Protein AF-A0A426ZQI7-F1 (afdb_monomer)

InterPro domains:
  IPR013057 Amino acid transporter, transmembrane domain [PF01490] (3-163)

Foldseek 3Di:
DDPVVVVVVLVVVLVVLLVDQDPVVLVVLVVLLVVLLLVLLVLLLVLLQLLLVVDPDADQPDDDDPVVVVVVVVVVVVVVCVVPVDCVVVVCVVPDDPPCDDDNVVVVVVVVVVVVCSVCSNVVSQCSRHPPNRDPDSLVSQQDPVRDGSDDPVSSVVSVVSVSSSVSSVSSSVSRDPPPPDD

Organism: Ensete ventricosum (NCBI:txid4639)

Solvent-accessible surface area (backbone atoms only — not comparable to full-atom values): 10447 Å² total; per-residue (Å²): 134,55,72,68,59,51,52,51,54,52,50,53,51,49,57,60,56,50,66,66,91,48,74,77,53,46,60,54,40,52,52,52,24,52,51,32,49,53,50,32,45,52,48,51,23,50,49,19,48,55,28,35,77,74,52,75,94,70,48,76,68,84,73,73,55,78,64,54,46,50,54,50,50,53,50,52,51,49,52,52,46,62,73,69,65,57,73,57,62,64,52,48,61,75,67,48,67,82,69,76,64,68,70,64,43,54,51,51,52,50,51,53,50,52,51,52,54,52,53,50,46,32,51,52,30,37,40,72,33,41,29,67,71,55,50,98,52,71,74,60,61,38,55,43,96,87,75,51,58,64,54,61,67,67,56,55,53,50,41,51,50,33,48,51,53,23,51,51,38,51,46,37,61,70,65,44,75,82,74,76,84,75,128

Mean predicted aligned error: 8.27 Å

pLDDT: mean 81.65, std 11.94, range [36.91, 94.69]

Structure (mmCIF, N/CA/C/O backbone):
data_AF-A0A426ZQI7-F1
#
_entry.id   AF-A0A426ZQI7-F1
#
loop_
_atom_site.group_PDB
_atom_site.id
_atom_site.type_symbol
_atom_site.label_atom_id
_atom_site.label_alt_id
_atom_site.label_comp_id
_atom_site.label_asym_id
_atom_site.label_entity_id
_atom_site.label_seq_id
_atom_site.pdbx_PDB_ins_code
_atom_site.Cartn_x
_atom_site.Cartn_y
_atom_site.Cartn_z
_atom_site.occupancy
_atom_site.B_iso_or_equiv
_atom_site.auth_seq_id
_atom_site.auth_comp_id
_atom_site.auth_asym_id
_atom_site.auth_atom_id
_a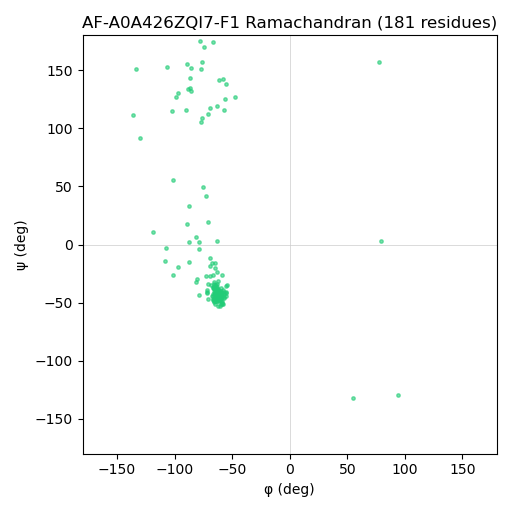tom_site.pdbx_PDB_model_num
ATOM 1 N N . MET A 1 1 ? -18.328 -1.6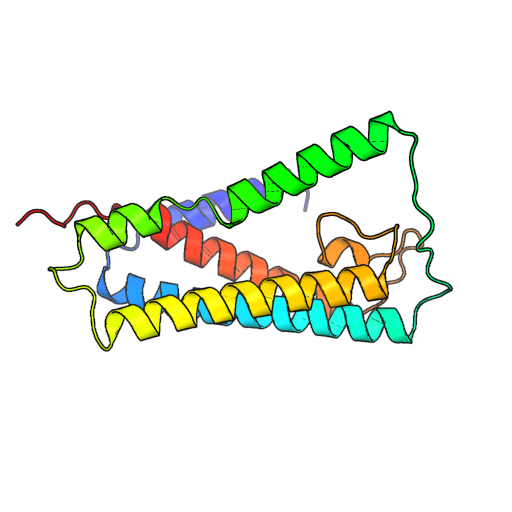69 -19.659 1.00 68.88 1 MET A N 1
ATOM 2 C CA . MET A 1 1 ? -18.843 -0.717 -18.660 1.00 68.88 1 MET A CA 1
ATOM 3 C C . MET A 1 1 ? -17.915 0.479 -18.667 1.00 68.88 1 MET A C 1
ATOM 5 O O . MET A 1 1 ? -16.704 0.275 -18.620 1.00 68.88 1 MET A O 1
ATOM 9 N N . GLN A 1 2 ? -18.439 1.686 -18.830 1.00 87.88 2 GLN A N 1
ATOM 10 C CA . GLN A 1 2 ? -17.628 2.897 -18.745 1.00 87.88 2 GLN A CA 1
ATOM 11 C C . GLN A 1 2 ? -17.312 3.236 -17.281 1.00 87.88 2 GLN A C 1
ATOM 13 O O . GLN A 1 2 ? -18.032 2.830 -16.369 1.00 87.88 2 GLN A O 1
ATOM 18 N N . LEU A 1 3 ? -16.236 3.999 -17.049 1.00 85.50 3 LEU A N 1
ATOM 19 C CA . LEU A 1 3 ? -15.789 4.364 -15.699 1.00 85.50 3 LEU A CA 1
ATOM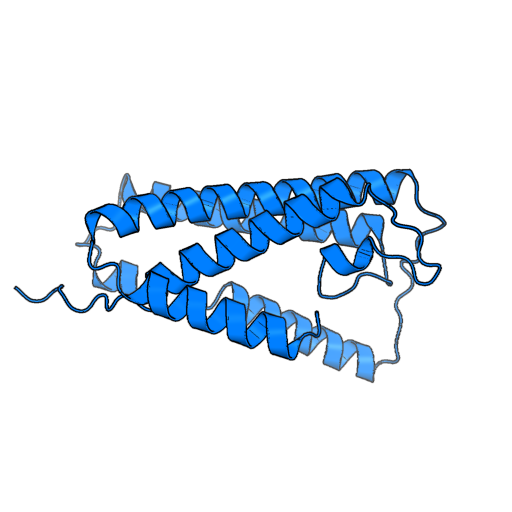 20 C C . LEU A 1 3 ? -16.899 5.057 -14.892 1.00 85.50 3 LEU A C 1
ATOM 22 O O . LEU A 1 3 ? -17.088 4.754 -13.720 1.00 85.50 3 LEU A O 1
ATOM 26 N N . HIS A 1 4 ? -17.660 5.953 -15.524 1.00 89.00 4 HIS A N 1
ATOM 27 C CA . HIS A 1 4 ? -18.729 6.691 -14.852 1.00 89.00 4 HIS A CA 1
ATOM 28 C C . HIS A 1 4 ? -19.879 5.777 -14.398 1.00 89.00 4 HIS A C 1
ATOM 30 O O . HIS A 1 4 ? -20.395 5.949 -13.298 1.00 89.00 4 HIS A O 1
ATOM 36 N N . GLU A 1 5 ? -20.238 4.765 -15.193 1.00 90.62 5 GLU A N 1
ATOM 37 C CA . GLU A 1 5 ? -21.258 3.774 -14.829 1.00 90.62 5 GLU A CA 1
ATOM 38 C C . GLU A 1 5 ? -20.809 2.965 -13.607 1.00 90.62 5 GLU A C 1
ATOM 40 O O . GLU A 1 5 ? -21.579 2.776 -12.666 1.00 90.62 5 GLU A O 1
ATOM 45 N N . PHE A 1 6 ? -19.541 2.540 -13.588 1.00 89.31 6 PHE A N 1
ATOM 46 C CA . PHE A 1 6 ? -18.959 1.836 -12.447 1.00 89.31 6 PHE A CA 1
ATOM 47 C C . PHE A 1 6 ? -18.976 2.698 -11.178 1.00 89.31 6 PHE A C 1
ATOM 49 O O . PHE A 1 6 ? -19.394 2.224 -10.123 1.00 89.31 6 PHE A O 1
ATOM 56 N N . VAL A 1 7 ? -18.573 3.969 -11.279 1.00 89.19 7 VAL A N 1
ATOM 57 C CA . VAL A 1 7 ? -18.561 4.906 -10.144 1.00 89.19 7 VAL A CA 1
ATOM 58 C C . VAL A 1 7 ? -19.967 5.108 -9.578 1.00 89.19 7 VAL A C 1
ATOM 60 O O . VAL A 1 7 ? -20.133 5.077 -8.360 1.00 89.19 7 VAL A O 1
ATOM 63 N N . ILE A 1 8 ? -20.984 5.262 -10.434 1.00 92.50 8 ILE A N 1
ATOM 64 C CA . ILE A 1 8 ? -22.379 5.410 -9.991 1.00 92.50 8 ILE A CA 1
ATOM 65 C C . ILE A 1 8 ? -22.850 4.144 -9.267 1.00 92.50 8 ILE A C 1
ATOM 67 O O . ILE A 1 8 ? -23.370 4.237 -8.156 1.00 92.50 8 ILE A O 1
ATOM 71 N N . VAL A 1 9 ? -22.632 2.960 -9.849 1.00 91.56 9 VAL A N 1
ATOM 72 C CA . VAL A 1 9 ? -23.050 1.683 -9.242 1.00 91.56 9 VAL A CA 1
ATOM 73 C C . VAL A 1 9 ? -22.349 1.446 -7.904 1.00 91.56 9 VAL A C 1
ATOM 75 O O . VAL A 1 9 ? -23.002 1.098 -6.919 1.00 91.56 9 VAL A O 1
ATOM 78 N N . PHE A 1 10 ? -21.038 1.678 -7.841 1.00 89.31 10 PHE A N 1
ATOM 79 C CA . PHE A 1 10 ? -20.269 1.533 -6.607 1.00 89.31 10 PHE A CA 1
ATOM 80 C C . PHE A 1 10 ? -20.686 2.563 -5.546 1.00 89.31 10 PHE A C 1
ATOM 82 O O . PHE A 1 10 ? -20.793 2.227 -4.368 1.00 89.31 10 PHE A O 1
ATOM 89 N N . GLY A 1 11 ? -20.997 3.796 -5.952 1.00 88.12 11 GLY A N 1
ATOM 90 C CA . GLY A 1 11 ? -21.529 4.829 -5.064 1.00 88.12 11 GLY A CA 1
ATOM 91 C C . GLY A 1 11 ? -22.883 4.448 -4.461 1.00 88.12 11 GLY A C 1
ATOM 92 O O . GLY A 1 11 ? -23.061 4.537 -3.248 1.00 88.12 11 GLY A O 1
ATOM 93 N N . VAL A 1 12 ? -23.820 3.949 -5.274 1.00 90.25 12 VAL A N 1
ATOM 94 C CA . VAL A 1 12 ? -25.121 3.454 -4.785 1.00 90.25 12 VAL A CA 1
ATOM 95 C C . VAL A 1 12 ? -24.935 2.271 -3.834 1.00 90.25 12 VAL A C 1
ATOM 97 O O . VAL A 1 12 ? -25.556 2.233 -2.773 1.00 90.25 12 VAL A O 1
ATOM 100 N N . PHE A 1 13 ? -24.041 1.336 -4.164 1.00 88.69 13 PHE A N 1
ATOM 101 C CA . PHE A 1 13 ? -23.686 0.229 -3.276 1.00 88.69 13 PHE A CA 1
ATOM 102 C C . PHE A 1 13 ? -23.177 0.726 -1.912 1.00 88.69 13 PHE A C 1
ATOM 104 O O . PHE A 1 13 ? -23.641 0.253 -0.874 1.00 88.69 13 PHE A O 1
ATOM 111 N N . MET A 1 14 ? -22.299 1.733 -1.898 1.00 86.56 14 MET A N 1
ATOM 112 C CA . MET A 1 14 ? -21.811 2.360 -0.664 1.00 86.56 14 MET A CA 1
ATOM 113 C C . MET A 1 14 ? -22.930 3.027 0.147 1.00 86.56 14 MET A C 1
ATOM 115 O O . MET A 1 14 ? -22.934 2.911 1.371 1.00 86.56 14 MET A O 1
ATOM 119 N N . LEU A 1 15 ? -23.905 3.674 -0.504 1.00 85.06 15 LEU A N 1
ATOM 120 C CA . LEU A 1 15 ? -25.059 4.280 0.178 1.00 85.06 15 LEU A CA 1
ATOM 121 C C . LEU A 1 15 ? -25.953 3.240 0.864 1.00 85.06 15 LEU A C 1
ATOM 123 O O . LEU A 1 15 ? -26.457 3.501 1.957 1.00 85.06 15 LEU A O 1
ATOM 127 N N . ILE A 1 16 ? -26.130 2.068 0.247 1.00 84.62 16 ILE A N 1
ATOM 128 C CA . ILE A 1 16 ? -26.873 0.946 0.841 1.00 84.62 16 ILE A CA 1
ATOM 129 C C . ILE A 1 16 ? -26.114 0.408 2.057 1.00 84.62 16 ILE A C 1
ATOM 131 O O . ILE A 1 16 ? -26.692 0.237 3.129 1.00 84.62 16 ILE A O 1
ATOM 135 N N . LEU A 1 17 ? -24.807 0.183 1.910 1.00 79.19 17 LEU A N 1
ATOM 136 C CA . LEU A 1 17 ? -23.942 -0.293 2.990 1.00 79.19 17 LEU A CA 1
ATOM 137 C C . LEU A 1 17 ? -23.872 0.691 4.171 1.00 79.19 17 LEU A C 1
ATOM 139 O O . LEU A 1 17 ? -23.767 0.261 5.318 1.00 79.19 17 LEU A O 1
ATOM 143 N N . ALA A 1 18 ? -23.985 1.996 3.910 1.00 77.56 18 ALA A N 1
ATOM 144 C CA . ALA A 1 18 ? -24.036 3.032 4.940 1.00 77.56 18 ALA A CA 1
ATOM 145 C C . ALA A 1 18 ? -25.277 2.948 5.849 1.00 77.56 18 ALA A C 1
ATOM 147 O O . ALA A 1 18 ? -25.276 3.539 6.925 1.00 77.56 18 ALA A O 1
ATOM 148 N N . GLN A 1 19 ? -26.322 2.210 5.460 1.00 78.56 19 GLN A N 1
ATOM 149 C CA . GLN A 1 19 ? -27.523 2.047 6.284 1.00 78.56 19 GLN A CA 1
ATOM 150 C C . GLN A 1 19 ? -27.350 1.022 7.423 1.00 78.56 19 GLN A C 1
ATOM 152 O O . GLN A 1 19 ? -28.279 0.847 8.207 1.00 78.56 19 GLN A O 1
ATOM 157 N N . ILE A 1 20 ? -26.209 0.320 7.532 1.00 70.94 20 ILE A N 1
ATOM 158 C CA . ILE A 1 20 ? -25.981 -0.736 8.539 1.00 70.94 20 ILE A CA 1
ATOM 159 C C . ILE A 1 20 ? -25.704 -0.106 9.926 1.00 70.94 20 ILE A C 1
ATOM 161 O O . ILE A 1 20 ? -24.608 0.408 10.150 1.00 70.94 20 ILE A O 1
ATOM 165 N N . PRO A 1 21 ? -26.622 -0.192 10.913 1.00 59.97 21 PRO A N 1
ATOM 166 C CA . PRO A 1 21 ? -26.557 0.612 12.133 1.00 59.97 21 PRO A CA 1
ATOM 167 C C . PRO A 1 21 ? -26.009 -0.190 13.333 1.00 59.97 21 PRO A C 1
ATOM 169 O O . PRO A 1 21 ? -26.677 -0.328 14.355 1.00 59.97 21 PRO A O 1
ATOM 172 N N . SER A 1 22 ? -24.817 -0.792 13.221 1.00 66.69 22 SER A N 1
ATOM 173 C CA . SER A 1 22 ? -24.321 -1.761 14.223 1.00 66.69 22 SER A CA 1
ATOM 174 C C . SER A 1 22 ? -22.851 -1.567 14.624 1.00 66.69 22 SER A C 1
ATOM 176 O O . SER A 1 22 ? -21.933 -1.900 13.873 1.00 66.69 22 SER A O 1
ATOM 178 N N . PHE A 1 23 ? -22.615 -1.139 15.872 1.00 60.75 23 PHE A N 1
ATOM 179 C CA . PHE A 1 23 ? -21.277 -1.036 16.480 1.00 60.75 23 PHE A CA 1
ATOM 180 C C . PHE A 1 23 ? -20.557 -2.386 16.622 1.00 60.75 23 PHE A C 1
ATOM 182 O O . PHE A 1 23 ? -19.344 -2.467 16.426 1.00 60.75 23 PHE A O 1
ATOM 189 N N . HIS A 1 24 ? -21.284 -3.468 16.929 1.00 66.38 24 HIS A N 1
ATOM 190 C CA . HIS A 1 24 ? -20.677 -4.799 17.033 1.00 66.38 24 HIS A CA 1
ATOM 191 C C . HIS A 1 24 ? -20.155 -5.270 15.666 1.00 66.38 24 HIS A C 1
ATOM 193 O O . HIS A 1 24 ? -19.076 -5.861 15.580 1.00 66.38 24 HIS A O 1
ATOM 199 N N . SER A 1 25 ? -20.868 -4.938 14.585 1.00 65.44 25 SER A N 1
ATOM 200 C CA . SER A 1 25 ? -20.413 -5.208 13.220 1.00 65.44 25 SER A CA 1
ATOM 201 C C . SER A 1 25 ? -19.174 -4.392 12.856 1.00 65.44 25 SER A C 1
ATOM 203 O O . SER A 1 25 ? -18.284 -4.947 12.220 1.00 65.44 25 SER A O 1
ATOM 205 N N . LEU A 1 26 ? -19.044 -3.134 13.303 1.00 71.50 26 LEU A N 1
ATOM 206 C CA . LEU A 1 26 ? -17.890 -2.281 12.968 1.00 71.50 26 LEU A CA 1
ATOM 207 C C . LEU A 1 26 ? -16.544 -2.883 13.394 1.00 71.50 26 LEU A C 1
ATOM 209 O O . LEU A 1 26 ? -15.583 -2.824 12.628 1.00 71.50 26 LEU A O 1
ATOM 213 N N . ARG A 1 27 ? -16.466 -3.529 14.567 1.00 77.31 27 ARG A N 1
ATOM 214 C CA . ARG A 1 27 ? -15.238 -4.226 14.998 1.00 77.31 27 ARG A CA 1
ATOM 215 C C . ARG A 1 27 ? -14.846 -5.334 14.017 1.00 77.31 27 ARG A C 1
ATOM 217 O O . ARG A 1 27 ? -13.677 -5.454 13.655 1.00 77.31 27 ARG A O 1
ATOM 224 N N . HIS A 1 28 ? -15.813 -6.150 13.604 1.00 81.56 28 HIS A N 1
ATOM 225 C CA . HIS A 1 28 ? -15.572 -7.263 12.687 1.00 81.56 28 HIS A CA 1
ATOM 226 C C . HIS A 1 28 ? -15.295 -6.776 11.262 1.00 81.56 28 HIS A C 1
ATOM 228 O O . HIS A 1 28 ? -14.381 -7.288 10.625 1.00 81.56 28 HIS A O 1
ATOM 234 N N . ILE A 1 29 ? -15.999 -5.741 10.798 1.00 84.81 29 ILE A N 1
ATOM 235 C CA . ILE A 1 29 ? -15.758 -5.092 9.50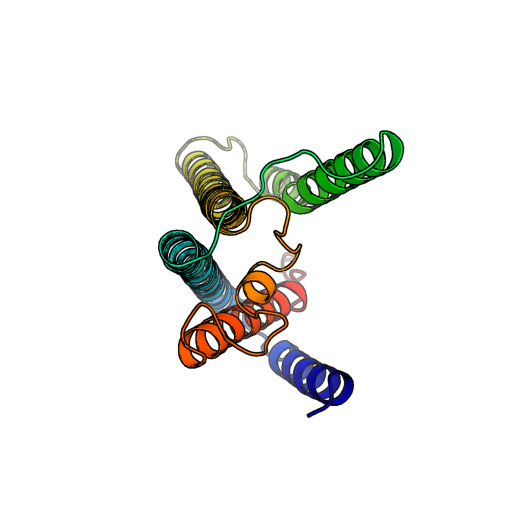3 1.00 84.81 29 ILE A CA 1
ATOM 236 C C . ILE A 1 29 ? -14.345 -4.504 9.458 1.00 84.81 29 ILE A C 1
ATOM 238 O O . ILE A 1 29 ? -13.648 -4.693 8.467 1.00 84.81 29 ILE A O 1
ATOM 242 N N . ASN A 1 30 ? -13.879 -3.866 10.536 1.00 85.38 30 ASN A N 1
ATOM 243 C CA . ASN A 1 30 ? -12.518 -3.336 10.601 1.00 85.38 30 ASN A CA 1
ATOM 244 C C . ASN A 1 30 ? -11.452 -4.448 10.602 1.00 85.38 30 ASN A C 1
ATOM 246 O O . ASN A 1 30 ? -10.412 -4.309 9.964 1.00 85.38 30 ASN A O 1
ATOM 250 N N . LEU A 1 31 ? -11.711 -5.577 11.273 1.00 87.62 31 LEU A N 1
ATOM 251 C CA . LEU A 1 31 ? -10.812 -6.734 11.229 1.00 87.62 31 LEU A CA 1
ATOM 252 C C . LEU A 1 31 ? -10.750 -7.355 9.826 1.00 87.62 31 LEU A C 1
ATOM 254 O O . LEU A 1 31 ? -9.662 -7.623 9.322 1.00 87.62 31 LEU A O 1
ATOM 258 N N . VAL A 1 32 ? -11.905 -7.561 9.188 1.00 90.38 32 VAL A N 1
ATOM 259 C CA . VAL A 1 32 ? -11.986 -8.039 7.799 1.00 90.38 32 VAL A CA 1
ATOM 260 C C . VAL A 1 32 ? -11.259 -7.072 6.877 1.00 90.38 32 VAL A C 1
ATOM 262 O O . VAL A 1 32 ? -10.490 -7.503 6.025 1.00 90.38 32 VAL A O 1
ATOM 265 N N . SER A 1 33 ? -11.437 -5.774 7.106 1.00 90.50 33 SER A N 1
ATOM 266 C CA . SER A 1 33 ? -10.766 -4.729 6.354 1.00 90.50 33 SER A CA 1
ATOM 267 C C . SER A 1 33 ? -9.239 -4.845 6.461 1.00 90.50 33 SER A C 1
ATOM 269 O O . SER A 1 33 ? -8.524 -4.945 5.464 1.00 90.50 33 SER A O 1
ATOM 271 N N . LEU A 1 34 ? -8.710 -4.970 7.678 1.00 91.12 34 LEU A N 1
ATOM 272 C CA . LEU A 1 34 ? -7.280 -5.197 7.881 1.00 91.12 34 LEU A CA 1
ATOM 273 C C . LEU A 1 34 ? -6.776 -6.441 7.126 1.00 91.12 34 LEU A C 1
ATOM 275 O O . LEU A 1 34 ? -5.739 -6.380 6.469 1.00 91.12 34 LEU A O 1
ATOM 279 N N . LEU A 1 35 ? -7.511 -7.554 7.174 1.00 94.06 35 LEU A N 1
ATOM 280 C CA . LEU A 1 35 ? -7.125 -8.788 6.481 1.00 94.06 35 LEU A CA 1
ATOM 281 C C . LEU A 1 35 ? -7.160 -8.645 4.956 1.00 94.06 35 LEU A C 1
ATOM 283 O O . LEU A 1 35 ? -6.232 -9.101 4.286 1.00 94.06 35 LEU A O 1
ATOM 287 N N . LEU A 1 36 ? -8.185 -7.995 4.401 1.00 93.56 36 LEU A N 1
ATOM 288 C CA . LEU A 1 36 ? -8.264 -7.687 2.971 1.00 93.56 36 LEU A CA 1
ATOM 289 C C . LEU A 1 36 ? -7.101 -6.782 2.548 1.00 93.56 36 LEU A C 1
ATOM 291 O O . LEU A 1 36 ? -6.496 -7.014 1.501 1.00 93.56 36 LEU A O 1
ATOM 295 N N . CYS A 1 37 ? -6.746 -5.808 3.393 1.00 93.19 37 CYS A N 1
ATOM 296 C CA . CYS A 1 37 ? -5.619 -4.906 3.181 1.00 93.19 37 CYS A CA 1
ATOM 297 C C . CYS A 1 37 ? -4.280 -5.645 3.072 1.00 93.19 37 CYS A C 1
ATOM 299 O O . CYS A 1 37 ? -3.525 -5.486 2.107 1.00 93.19 37 CYS A O 1
ATOM 301 N N . LEU A 1 38 ? -4.008 -6.505 4.053 1.00 94.56 38 LEU A N 1
ATOM 302 C CA . LEU A 1 38 ? -2.802 -7.329 4.081 1.00 94.56 38 LEU A CA 1
ATOM 303 C C . LEU A 1 38 ? -2.776 -8.315 2.910 1.00 94.56 38 LEU A C 1
ATOM 305 O O . LEU A 1 38 ? -1.731 -8.501 2.291 1.00 94.56 38 LEU A O 1
ATOM 309 N N . SER A 1 39 ? -3.927 -8.894 2.563 1.00 94.69 39 SER A N 1
ATOM 310 C CA . SER A 1 39 ? -4.047 -9.848 1.457 1.00 94.69 39 SER A CA 1
ATOM 311 C C . SER A 1 39 ? -3.751 -9.195 0.111 1.00 94.69 39 SER A C 1
ATOM 313 O O . SER A 1 39 ? -2.934 -9.723 -0.646 1.00 94.69 39 SER A O 1
ATOM 315 N N . TYR A 1 40 ? -4.350 -8.034 -0.192 1.00 93.31 40 TYR A N 1
ATOM 316 C CA . TYR A 1 40 ? -4.050 -7.346 -1.451 1.00 93.31 40 TYR A CA 1
ATOM 317 C C . TYR A 1 40 ? -2.593 -6.867 -1.477 1.00 93.31 40 TYR A C 1
ATOM 319 O O . TYR A 1 40 ? -1.958 -6.943 -2.525 1.00 93.31 40 TYR A O 1
ATOM 327 N N . SER A 1 41 ? -2.044 -6.410 -0.345 1.00 93.94 41 SER A N 1
ATOM 328 C CA . SER A 1 41 ? -0.651 -5.949 -0.268 1.00 93.94 41 SER A CA 1
ATOM 329 C C . SER A 1 41 ? 0.329 -7.097 -0.517 1.00 93.94 41 SER A C 1
ATOM 331 O O . SER A 1 41 ? 1.272 -6.950 -1.293 1.00 93.94 41 SER A O 1
ATOM 333 N N . ALA A 1 42 ? 0.064 -8.271 0.061 1.00 94.56 42 ALA A N 1
ATOM 334 C CA . ALA A 1 42 ? 0.827 -9.485 -0.207 1.00 94.56 42 ALA A CA 1
ATOM 335 C C . ALA A 1 42 ? 0.719 -9.911 -1.680 1.00 94.56 42 ALA A C 1
ATOM 337 O O . ALA A 1 42 ? 1.733 -10.247 -2.290 1.00 94.56 42 ALA A O 1
ATOM 338 N N . CYS A 1 43 ? -0.476 -9.837 -2.279 1.00 93.56 43 CYS A N 1
ATOM 339 C CA . CYS A 1 43 ? -0.667 -10.109 -3.706 1.00 93.56 43 CYS A CA 1
ATOM 340 C C . CYS A 1 43 ? 0.111 -9.112 -4.579 1.00 93.56 43 CYS A C 1
ATOM 342 O O . CYS A 1 43 ? 0.796 -9.518 -5.513 1.00 93.56 43 CYS A O 1
ATOM 344 N N . ALA A 1 44 ? 0.075 -7.820 -4.258 1.00 92.69 44 ALA A N 1
ATOM 345 C CA . ALA A 1 44 ? 0.810 -6.792 -4.988 1.00 92.69 44 ALA A CA 1
ATOM 346 C C . ALA A 1 44 ? 2.332 -7.015 -4.917 1.00 92.69 44 ALA A C 1
ATOM 348 O O . ALA A 1 44 ? 3.016 -6.930 -5.940 1.00 92.69 44 ALA A O 1
ATOM 349 N N . ALA A 1 45 ? 2.859 -7.364 -3.740 1.00 93.88 45 ALA A N 1
ATOM 350 C CA . ALA A 1 45 ? 4.273 -7.687 -3.569 1.00 93.88 45 ALA A CA 1
ATOM 351 C C . ALA A 1 45 ? 4.661 -8.975 -4.316 1.00 93.88 45 ALA A C 1
ATOM 353 O O . ALA A 1 45 ? 5.641 -8.986 -5.059 1.00 93.88 45 ALA A O 1
ATOM 354 N N . ALA A 1 46 ? 3.868 -10.043 -4.189 1.00 92.19 46 ALA A N 1
ATOM 355 C CA . ALA A 1 46 ? 4.105 -11.312 -4.879 1.00 92.19 46 ALA A CA 1
ATOM 356 C C . ALA A 1 46 ? 4.032 -11.164 -6.407 1.00 92.19 46 ALA A C 1
ATOM 358 O O . ALA A 1 46 ? 4.898 -11.674 -7.117 1.00 92.19 46 ALA A O 1
ATOM 359 N N . GLY A 1 47 ? 3.043 -10.419 -6.906 1.00 90.75 47 GLY A N 1
ATOM 360 C CA . GLY A 1 47 ? 2.917 -10.070 -8.317 1.00 90.75 47 GLY A CA 1
ATOM 361 C C . GLY A 1 47 ? 4.128 -9.283 -8.808 1.00 90.75 47 GLY A C 1
ATOM 362 O O . GLY A 1 47 ? 4.670 -9.607 -9.859 1.00 90.75 47 GLY A O 1
ATOM 363 N N . SER A 1 48 ? 4.609 -8.314 -8.021 1.00 90.25 48 SER A N 1
ATOM 364 C CA . SER A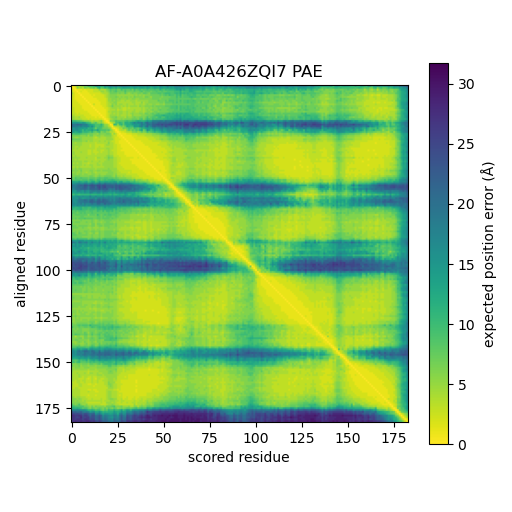 1 48 ? 5.808 -7.529 -8.351 1.00 90.25 48 SER A CA 1
ATOM 365 C C . SER A 1 48 ? 7.055 -8.408 -8.413 1.00 90.25 48 SER A C 1
ATOM 367 O O . SER A 1 48 ? 7.816 -8.326 -9.371 1.00 90.25 48 SER A O 1
ATOM 369 N N . ILE A 1 49 ? 7.245 -9.312 -7.450 1.00 90.06 49 ILE A N 1
ATOM 370 C CA . ILE A 1 49 ? 8.370 -10.259 -7.453 1.00 90.06 49 ILE A CA 1
ATOM 371 C C . ILE A 1 49 ? 8.297 -11.178 -8.680 1.00 90.06 49 ILE A C 1
ATOM 373 O O . ILE A 1 49 ? 9.291 -11.336 -9.386 1.00 90.06 49 ILE A O 1
ATOM 377 N N . HIS A 1 50 ? 7.121 -11.742 -8.968 1.00 88.69 50 HIS A N 1
ATOM 378 C CA . HIS A 1 50 ? 6.916 -12.620 -10.120 1.00 88.69 50 HIS A CA 1
ATOM 379 C C . HIS A 1 50 ? 7.166 -11.902 -11.451 1.00 88.69 50 HIS A C 1
ATOM 381 O O . HIS A 1 50 ? 7.872 -12.426 -12.313 1.00 88.69 50 HIS A O 1
ATOM 387 N N . ALA A 1 51 ? 6.621 -10.695 -11.604 1.00 86.06 51 ALA A N 1
ATOM 388 C CA . ALA A 1 51 ? 6.836 -9.858 -12.773 1.00 86.06 51 ALA A CA 1
ATOM 389 C C . ALA A 1 51 ? 8.318 -9.498 -12.913 1.00 86.06 51 ALA A C 1
ATOM 391 O O . ALA A 1 51 ? 8.894 -9.688 -13.976 1.00 86.06 51 ALA A O 1
ATOM 392 N N . GLY A 1 52 ? 8.965 -9.071 -11.826 1.00 82.62 52 GLY A N 1
ATOM 393 C CA . GLY A 1 52 ? 10.380 -8.718 -11.813 1.00 82.62 52 GLY A CA 1
ATOM 394 C C . GLY A 1 52 ? 11.278 -9.866 -12.276 1.00 82.62 52 GLY A C 1
ATOM 395 O O . GLY A 1 52 ? 12.193 -9.632 -13.064 1.00 82.62 52 GLY A O 1
ATOM 396 N N . THR A 1 53 ? 11.023 -11.103 -11.847 1.00 81.81 53 THR A N 1
ATOM 397 C CA . THR A 1 53 ? 11.814 -12.271 -12.275 1.00 81.81 53 THR A CA 1
ATOM 398 C C . THR A 1 53 ? 11.656 -12.599 -13.766 1.00 81.81 53 THR A C 1
ATOM 400 O O . THR A 1 53 ? 12.584 -13.144 -14.356 1.00 81.81 53 THR A O 1
ATOM 403 N N . ASN A 1 54 ? 10.525 -12.242 -14.384 1.00 71.88 54 ASN A N 1
ATOM 404 C CA . ASN A 1 54 ? 10.209 -12.574 -15.780 1.00 71.88 54 ASN A CA 1
ATOM 405 C C . ASN A 1 54 ? 10.277 -11.372 -16.753 1.00 71.88 54 ASN A C 1
ATOM 407 O O . ASN A 1 54 ? 10.071 -11.548 -17.952 1.00 71.88 54 ASN A O 1
ATOM 411 N N . ALA A 1 55 ? 10.538 -10.155 -16.262 1.00 65.06 55 ALA A N 1
ATOM 412 C CA . ALA A 1 55 ? 10.478 -8.912 -17.037 1.00 65.06 55 ALA A CA 1
ATOM 413 C C . ALA A 1 55 ? 11.807 -8.543 -17.740 1.00 65.06 55 ALA A C 1
ATOM 415 O O . ALA A 1 55 ? 12.885 -8.923 -17.272 1.00 65.06 55 ALA A O 1
ATOM 416 N N . PRO A 1 56 ? 11.750 -7.763 -18.845 1.00 63.53 56 PRO A N 1
ATOM 417 C CA . PRO A 1 56 ? 12.931 -7.269 -19.559 1.00 63.53 56 PRO A CA 1
ATOM 418 C C . PRO A 1 56 ? 13.756 -6.269 -18.726 1.00 63.53 56 PRO A C 1
ATOM 420 O O . PRO A 1 56 ? 13.374 -5.878 -17.624 1.00 63.53 56 PRO A O 1
ATOM 423 N N . GLN A 1 57 ? 14.917 -5.862 -19.258 1.00 67.56 57 GLN A N 1
ATOM 424 C CA . GLN A 1 57 ? 15.898 -5.018 -18.560 1.00 67.56 57 GLN A CA 1
ATOM 425 C C . GLN A 1 57 ? 15.272 -3.796 -17.869 1.00 67.56 57 GLN A C 1
ATOM 427 O O . GLN A 1 57 ? 14.566 -2.991 -18.481 1.00 67.56 57 GLN A O 1
ATOM 432 N N . ARG A 1 58 ? 15.577 -3.666 -16.574 1.00 77.69 58 ARG A N 1
ATOM 433 C CA . ARG A 1 58 ? 15.056 -2.623 -15.690 1.00 77.69 58 ARG A CA 1
ATOM 434 C C . ARG A 1 58 ? 15.951 -1.401 -15.756 1.00 77.69 58 ARG A C 1
ATOM 436 O O . ARG A 1 58 ? 17.169 -1.520 -15.648 1.00 77.69 58 ARG A O 1
ATOM 443 N N . ASP A 1 59 ? 15.332 -0.237 -15.885 1.00 80.69 59 ASP A N 1
ATOM 444 C CA . ASP A 1 59 ? 16.046 1.029 -15.831 1.00 80.69 59 ASP A CA 1
ATOM 445 C C . ASP A 1 59 ? 15.916 1.652 -14.438 1.00 80.69 59 ASP A C 1
ATOM 447 O O . ASP A 1 59 ? 14.811 1.820 -13.921 1.00 80.69 59 ASP A O 1
ATOM 451 N N . TYR A 1 60 ? 17.058 1.996 -13.848 1.00 81.44 60 TYR A N 1
ATOM 452 C CA . TYR A 1 60 ? 17.168 2.730 -12.582 1.00 81.44 60 TYR A CA 1
ATOM 453 C C . TYR A 1 60 ? 17.884 4.071 -12.763 1.00 81.44 60 TYR A C 1
ATOM 455 O O . TYR A 1 60 ? 18.267 4.725 -11.787 1.00 81.44 60 TYR A O 1
ATOM 463 N N . SER A 1 61 ? 18.097 4.477 -14.014 1.00 81.69 61 SER A N 1
ATOM 464 C CA . SER A 1 61 ? 18.602 5.797 -14.355 1.00 81.69 61 SER A CA 1
ATOM 465 C C . SER A 1 61 ? 17.656 6.851 -13.796 1.00 81.69 61 SER A C 1
ATOM 467 O O . SER A 1 61 ? 16.444 6.668 -13.780 1.00 81.69 61 SER A O 1
ATOM 469 N N . ARG A 1 62 ? 18.210 7.964 -13.310 1.00 74.94 62 ARG A N 1
ATOM 470 C CA . ARG A 1 62 ? 17.416 9.055 -12.736 1.00 74.94 62 ARG A CA 1
ATOM 471 C C . ARG A 1 62 ? 16.767 9.868 -13.859 1.00 74.94 62 ARG A C 1
ATOM 473 O O . ARG A 1 62 ? 17.488 10.654 -14.485 1.00 74.94 62 ARG A O 1
ATOM 480 N N . PRO A 1 63 ? 15.453 9.742 -14.105 1.00 72.25 63 PRO A N 1
ATOM 481 C CA . PRO A 1 63 ? 14.795 10.503 -15.154 1.00 72.25 63 PRO A CA 1
ATOM 482 C C . PRO A 1 63 ? 14.620 11.964 -14.742 1.00 72.25 63 PRO A C 1
ATOM 484 O O . PRO A 1 63 ? 14.788 12.337 -13.575 1.00 72.25 63 PRO A O 1
ATOM 487 N N . GLY A 1 64 ? 14.221 12.772 -15.718 1.00 75.62 64 GLY A N 1
ATOM 488 C CA . GLY A 1 64 ? 13.759 14.133 -15.495 1.00 75.62 64 GLY A CA 1
ATOM 489 C C . GLY A 1 64 ? 14.876 15.140 -15.245 1.00 75.62 64 GLY A C 1
ATOM 490 O O . GLY A 1 64 ? 15.994 14.814 -14.818 1.00 75.62 64 GLY A O 1
ATOM 491 N N . ASN A 1 65 ? 14.538 16.397 -15.509 1.00 85.06 65 ASN A N 1
ATOM 492 C CA . ASN A 1 65 ? 15.415 17.535 -15.279 1.00 85.06 65 ASN A CA 1
ATOM 493 C C . ASN A 1 65 ? 15.432 17.899 -13.782 1.00 85.06 65 ASN A C 1
ATOM 495 O O . ASN A 1 65 ? 14.693 17.340 -12.970 1.00 85.06 65 ASN A O 1
ATOM 499 N N . GLY A 1 66 ? 16.272 18.860 -13.380 1.00 85.19 66 GLY A N 1
ATOM 500 C CA . GLY A 1 66 ? 16.356 19.296 -11.976 1.00 85.19 66 GLY A CA 1
ATOM 501 C C . GLY A 1 66 ? 15.006 19.731 -11.382 1.00 85.19 66 GLY A C 1
ATOM 502 O O . GLY A 1 66 ? 14.729 19.450 -10.218 1.00 85.19 66 GLY A O 1
ATOM 503 N N . GLN A 1 67 ? 14.144 20.343 -12.198 1.00 88.12 67 GLN A N 1
ATOM 504 C CA . GLN A 1 67 ? 12.806 20.779 -11.801 1.00 88.12 67 GLN A CA 1
ATOM 505 C C . GLN A 1 67 ? 11.847 19.600 -11.576 1.00 88.12 67 GLN A C 1
ATOM 507 O O . GLN A 1 67 ? 11.211 19.540 -10.527 1.00 88.12 67 GLN A O 1
ATOM 512 N N . ASP A 1 68 ? 11.800 18.627 -12.492 1.00 86.19 68 ASP A N 1
ATOM 513 C CA . ASP A 1 68 ? 10.951 17.431 -12.353 1.00 86.19 68 ASP A CA 1
ATOM 514 C C . ASP A 1 68 ? 11.306 16.644 -11.092 1.00 86.19 68 ASP A C 1
ATOM 516 O O . ASP A 1 68 ? 10.434 16.160 -10.373 1.00 86.19 68 ASP A O 1
ATOM 520 N N . ARG A 1 69 ? 12.603 16.578 -10.773 1.00 86.44 69 ARG A N 1
ATOM 521 C CA . ARG A 1 69 ? 13.102 15.932 -9.554 1.00 86.44 69 ARG A CA 1
ATOM 522 C C . ARG A 1 69 ? 12.643 16.652 -8.292 1.00 86.44 69 ARG A C 1
ATOM 524 O O . ARG A 1 69 ? 12.274 15.990 -7.325 1.00 86.44 69 ARG A O 1
ATOM 531 N N . LEU A 1 70 ? 12.647 17.985 -8.292 1.00 91.44 70 LEU A N 1
ATOM 532 C CA . LEU A 1 70 ? 12.166 18.772 -7.157 1.00 91.44 70 LEU A CA 1
ATOM 533 C C . LEU A 1 70 ? 10.663 18.568 -6.943 1.00 91.44 70 LEU A C 1
ATOM 535 O O . LEU A 1 70 ? 10.241 18.272 -5.826 1.00 91.44 70 LEU A O 1
ATOM 539 N N . PHE A 1 71 ? 9.860 18.671 -8.004 1.00 90.81 71 PHE A N 1
ATOM 540 C CA . PHE A 1 71 ? 8.417 18.436 -7.911 1.00 90.81 71 PHE A CA 1
ATOM 541 C C . PHE A 1 71 ? 8.092 16.990 -7.525 1.00 90.81 71 PHE A C 1
ATOM 543 O O . PHE A 1 71 ? 7.214 16.772 -6.692 1.00 90.81 71 PHE A O 1
ATOM 550 N N . GLY A 1 72 ? 8.838 16.013 -8.047 1.00 88.88 72 GLY A N 1
ATOM 551 C CA . GLY A 1 72 ? 8.724 14.611 -7.651 1.00 88.88 72 GLY A CA 1
ATOM 552 C C . GLY A 1 72 ? 9.044 14.389 -6.171 1.00 88.88 72 GLY A C 1
ATOM 553 O O . GLY A 1 72 ? 8.298 13.700 -5.480 1.00 88.88 72 GLY A O 1
ATOM 554 N N . ALA A 1 73 ? 10.097 15.026 -5.649 1.00 90.19 73 ALA A N 1
ATOM 555 C CA . ALA A 1 73 ? 10.443 14.953 -4.229 1.00 90.19 73 ALA A CA 1
ATOM 556 C C . ALA A 1 73 ? 9.361 15.582 -3.336 1.00 90.19 73 ALA A C 1
ATOM 558 O O . ALA A 1 73 ? 8.970 14.984 -2.334 1.00 90.19 73 ALA A O 1
ATOM 559 N N . LEU A 1 74 ? 8.835 16.752 -3.711 1.00 94.06 74 LEU A N 1
ATOM 560 C CA . LEU A 1 74 ? 7.734 17.397 -2.987 1.00 94.06 74 LEU A CA 1
ATOM 561 C C . LEU A 1 74 ? 6.464 16.540 -3.005 1.00 94.06 74 LEU A C 1
ATOM 563 O O . LEU A 1 74 ? 5.804 16.402 -1.976 1.00 94.06 74 LEU A O 1
ATOM 567 N N . ASN A 1 75 ? 6.148 15.923 -4.145 1.00 92.06 75 ASN A N 1
ATOM 568 C CA . ASN A 1 75 ? 5.017 15.011 -4.267 1.00 92.06 75 ASN A CA 1
ATOM 569 C C . ASN A 1 75 ? 5.195 13.769 -3.378 1.00 92.06 75 ASN A C 1
ATOM 571 O O . ASN A 1 75 ? 4.281 13.414 -2.637 1.00 92.06 75 ASN A O 1
ATOM 575 N N . ALA A 1 76 ? 6.390 13.169 -3.364 1.00 89.50 76 ALA A N 1
ATOM 576 C CA . ALA A 1 76 ? 6.701 12.039 -2.491 1.00 89.50 76 ALA A CA 1
ATOM 577 C C . ALA A 1 76 ? 6.564 12.404 -1.002 1.00 89.50 76 ALA A C 1
ATOM 579 O O . ALA A 1 76 ? 5.956 11.652 -0.239 1.00 89.50 76 ALA A O 1
ATOM 580 N N . ILE A 1 77 ? 7.065 13.576 -0.589 1.00 92.25 77 ILE A N 1
ATOM 581 C CA . ILE A 1 77 ? 6.898 14.083 0.783 1.00 92.25 77 ILE A CA 1
ATOM 582 C C . ILE A 1 77 ? 5.414 14.263 1.110 1.00 92.25 77 ILE A C 1
ATOM 584 O O . ILE A 1 77 ? 4.981 13.835 2.178 1.00 92.25 77 ILE A O 1
ATOM 588 N N . ALA A 1 78 ? 4.628 14.845 0.200 1.00 91.56 78 ALA A N 1
ATOM 589 C CA . ALA A 1 78 ? 3.193 15.027 0.395 1.00 91.56 78 ALA A CA 1
ATOM 590 C C . ALA A 1 78 ? 2.463 13.683 0.558 1.00 91.56 78 ALA A C 1
ATOM 592 O O . ALA A 1 78 ? 1.691 13.526 1.500 1.00 91.56 78 ALA A O 1
ATOM 593 N N . ILE A 1 79 ? 2.760 12.687 -0.285 1.00 88.94 79 ILE A N 1
ATOM 594 C CA . ILE A 1 79 ? 2.177 11.339 -0.179 1.00 88.94 79 ILE A CA 1
ATOM 595 C C . ILE A 1 79 ? 2.528 10.700 1.170 1.00 88.94 79 ILE A C 1
ATOM 597 O O . ILE A 1 79 ? 1.640 10.171 1.843 1.00 88.94 79 ILE A O 1
ATOM 601 N N . ILE A 1 80 ? 3.793 10.764 1.601 1.00 88.19 80 ILE A N 1
ATOM 602 C CA . ILE A 1 80 ? 4.226 10.214 2.897 1.00 88.19 80 ILE A CA 1
ATOM 603 C C . ILE A 1 80 ? 3.519 10.942 4.047 1.00 88.19 80 ILE A C 1
ATOM 605 O O . ILE A 1 80 ? 2.982 10.294 4.949 1.00 88.19 80 ILE A O 1
ATOM 609 N N . ALA A 1 81 ? 3.470 12.275 3.999 1.00 88.38 81 ALA A N 1
ATOM 610 C CA . ALA A 1 81 ? 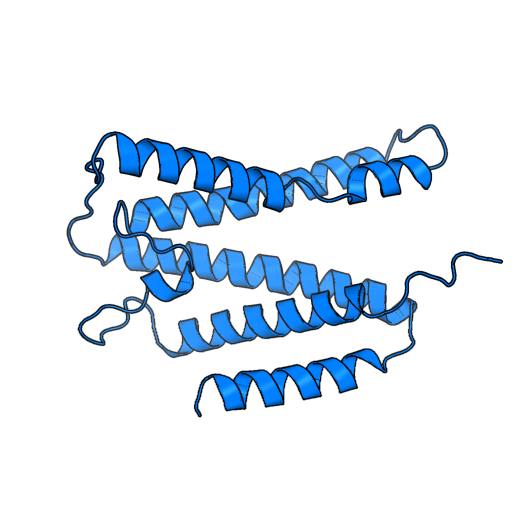2.816 13.095 5.011 1.00 88.38 81 ALA A CA 1
ATOM 611 C C . ALA A 1 81 ? 1.320 12.772 5.122 1.00 88.38 81 ALA A C 1
ATOM 613 O O . ALA A 1 81 ? 0.834 12.573 6.230 1.00 88.38 81 ALA A O 1
ATOM 614 N N . THR A 1 82 ? 0.597 12.638 4.007 1.00 85.31 82 THR A N 1
ATOM 615 C CA . THR A 1 82 ? -0.825 12.256 4.015 1.00 85.31 82 THR A CA 1
ATOM 616 C C . THR A 1 82 ? -1.036 10.807 4.463 1.00 85.31 82 THR A C 1
ATOM 618 O O . THR A 1 82 ? -2.003 10.522 5.163 1.00 85.31 82 THR A O 1
ATOM 621 N N . THR A 1 83 ? -0.125 9.893 4.117 1.00 83.62 83 THR A N 1
ATOM 622 C CA . THR A 1 83 ? -0.222 8.472 4.497 1.00 83.62 83 THR A CA 1
ATOM 623 C C . THR A 1 83 ? -0.118 8.276 6.010 1.00 83.62 83 THR A C 1
ATOM 625 O O . THR A 1 83 ? -0.892 7.511 6.585 1.00 83.62 83 THR A O 1
ATOM 628 N N . TYR A 1 84 ? 0.822 8.965 6.666 1.00 80.19 84 TYR A N 1
ATOM 629 C CA . TYR A 1 84 ? 1.062 8.825 8.109 1.00 80.19 84 TYR A CA 1
ATOM 630 C C . TYR A 1 84 ? 0.374 9.899 8.962 1.00 80.19 84 TYR A C 1
ATOM 632 O O . TYR A 1 84 ? 0.162 9.676 10.154 1.00 80.19 84 TYR A O 1
ATOM 640 N N . GLY A 1 85 ? -0.019 11.027 8.370 1.00 72.19 85 GLY A N 1
ATOM 641 C CA . GLY A 1 85 ? -0.686 12.162 9.013 1.00 72.19 85 GLY A CA 1
ATOM 642 C C . GLY A 1 85 ? -2.157 11.910 9.337 1.00 72.19 85 GLY A C 1
ATOM 643 O O . GLY A 1 85 ? -3.017 12.722 9.009 1.00 72.19 85 GLY A O 1
ATOM 644 N N . ASN A 1 86 ? -2.464 10.780 9.971 1.00 71.00 86 ASN A N 1
ATOM 645 C CA . ASN A 1 86 ? -3.812 10.481 10.438 1.00 71.00 86 ASN A CA 1
ATOM 646 C C . ASN A 1 86 ? -4.024 11.103 11.828 1.00 71.00 86 ASN A C 1
ATOM 648 O O . ASN A 1 86 ? -3.224 10.873 12.735 1.00 71.00 86 ASN A O 1
ATOM 652 N N . GLY A 1 87 ? -5.145 11.808 12.027 1.00 69.31 87 GLY A N 1
ATOM 653 C CA . GLY A 1 87 ? -5.556 12.399 13.317 1.00 69.31 87 GLY A CA 1
ATOM 654 C C . GLY A 1 87 ? -5.826 11.391 14.447 1.00 69.31 87 GLY A C 1
ATOM 655 O O . GLY A 1 87 ? -6.173 11.775 15.558 1.00 69.31 87 GLY A O 1
ATOM 656 N N . ILE A 1 88 ? -5.610 10.102 14.183 1.00 71.31 88 ILE A N 1
ATOM 657 C CA . ILE A 1 88 ? -5.857 8.993 15.103 1.00 71.31 88 ILE A CA 1
ATOM 658 C C . ILE A 1 88 ? -4.930 9.047 16.328 1.00 71.31 88 ILE A C 1
ATOM 660 O O . ILE A 1 88 ? -5.356 8.673 17.414 1.00 71.31 88 ILE A O 1
ATOM 664 N N . ILE A 1 89 ? -3.676 9.512 16.202 1.00 71.00 89 ILE A N 1
ATOM 665 C CA . ILE A 1 89 ? -2.759 9.579 17.359 1.00 71.00 89 ILE A CA 1
ATOM 666 C C . ILE A 1 89 ? -3.311 10.530 18.442 1.00 71.00 89 ILE A C 1
ATOM 668 O O . ILE A 1 89 ? -3.470 10.070 19.576 1.00 71.00 89 ILE A O 1
ATOM 672 N N . PRO A 1 90 ? -3.669 11.794 18.127 1.00 70.50 90 PRO A N 1
ATOM 673 C CA . PRO A 1 90 ? -4.359 12.669 19.073 1.00 70.50 90 PRO A CA 1
ATOM 674 C C . PRO A 1 90 ? -5.656 12.082 19.650 1.00 70.50 90 PRO A C 1
ATOM 676 O O . PRO A 1 90 ? -5.884 12.195 20.851 1.00 70.50 90 PRO A O 1
ATOM 679 N N . GLU A 1 91 ? -6.491 11.421 18.839 1.00 70.19 91 GLU A N 1
ATOM 680 C CA . GLU A 1 91 ? -7.749 10.806 19.305 1.00 70.19 91 GLU A CA 1
ATOM 681 C C . GLU A 1 91 ? -7.512 9.660 20.303 1.00 70.19 91 GLU A C 1
ATOM 683 O O . GLU A 1 91 ? -8.185 9.571 21.336 1.00 70.19 91 GLU A O 1
ATOM 688 N N . ILE A 1 92 ? -6.517 8.805 20.035 1.00 71.12 92 ILE A N 1
ATOM 689 C CA . ILE A 1 92 ? -6.097 7.745 20.959 1.00 71.12 92 ILE A CA 1
ATOM 690 C C . ILE A 1 92 ? -5.590 8.368 22.258 1.00 71.12 92 ILE A C 1
ATOM 692 O O . ILE A 1 92 ? -5.947 7.891 23.331 1.00 71.12 92 ILE A O 1
ATOM 696 N N . GLN A 1 93 ? -4.788 9.430 22.185 1.00 69.06 93 GLN A N 1
ATOM 697 C CA . GLN A 1 93 ? -4.270 10.118 23.371 1.00 69.06 93 GLN A CA 1
ATOM 698 C C . GLN A 1 93 ? -5.377 10.789 24.194 1.00 69.06 93 GLN A C 1
ATOM 700 O O . GLN A 1 93 ? -5.287 10.793 25.418 1.00 69.06 93 GLN A O 1
ATOM 705 N N . ALA A 1 94 ? -6.419 11.314 23.545 1.00 68.81 94 ALA A N 1
ATOM 706 C CA . ALA A 1 94 ? -7.564 11.932 24.212 1.00 68.81 94 ALA A CA 1
ATOM 707 C C . ALA A 1 94 ? -8.497 10.910 24.891 1.00 68.81 94 ALA A C 1
ATOM 709 O O . ALA A 1 94 ? -9.163 11.245 25.866 1.00 68.81 94 ALA A O 1
ATOM 710 N N . THR A 1 95 ? -8.536 9.668 24.394 1.00 66.69 95 THR A N 1
ATOM 711 C CA . THR A 1 95 ? -9.454 8.617 24.881 1.00 66.69 95 THR A CA 1
ATOM 712 C C . THR A 1 95 ? -8.770 7.613 25.819 1.00 66.69 95 THR A C 1
ATOM 714 O O . THR A 1 95 ? -9.411 6.987 26.662 1.00 66.69 95 THR A O 1
ATOM 717 N N . ALA A 1 96 ? -7.456 7.433 25.689 1.00 65.00 96 ALA A N 1
ATOM 718 C CA . ALA A 1 96 ? -6.673 6.549 26.539 1.00 65.00 96 ALA A CA 1
ATOM 719 C C . ALA A 1 96 ? -6.547 7.123 27.958 1.00 65.00 96 ALA A C 1
ATOM 721 O O . ALA A 1 96 ? -5.845 8.110 28.169 1.00 65.00 96 ALA A O 1
ATOM 722 N N . ALA A 1 97 ? -7.166 6.469 28.947 1.00 60.03 97 ALA A N 1
ATOM 723 C CA . ALA A 1 97 ? -6.959 6.812 30.352 1.00 60.03 97 ALA A CA 1
ATOM 724 C C . ALA A 1 97 ? -5.454 6.735 30.695 1.00 60.03 97 ALA A C 1
ATOM 726 O O . ALA A 1 97 ? -4.828 5.696 30.448 1.00 60.03 97 ALA A O 1
ATOM 727 N N . PRO A 1 98 ? -4.846 7.802 31.244 1.00 59.72 98 PRO A N 1
ATOM 728 C CA . PRO A 1 98 ? -3.458 7.756 31.671 1.00 59.72 98 PRO A CA 1
ATOM 729 C C . PRO A 1 98 ? -3.271 6.708 32.781 1.00 59.72 98 PRO A C 1
ATOM 731 O O . PRO A 1 98 ? -4.109 6.625 33.679 1.00 59.72 98 PRO A O 1
ATOM 734 N N . PRO A 1 99 ? -2.161 5.953 32.793 1.00 58.22 99 PRO A N 1
ATOM 735 C CA . PRO A 1 99 ? -1.068 5.968 31.827 1.00 58.22 99 PRO A CA 1
ATOM 736 C C . PRO A 1 99 ? -1.335 5.047 30.621 1.00 58.22 99 PRO A C 1
ATOM 738 O O . PRO A 1 99 ? -1.807 3.923 30.768 1.00 58.22 99 PRO A O 1
ATOM 741 N N . VAL A 1 100 ? -0.916 5.475 29.423 1.00 60.09 100 VAL A N 1
ATOM 742 C CA . VAL A 1 100 ? -0.899 4.657 28.189 1.00 60.09 100 VAL A CA 1
ATOM 743 C C . VAL A 1 100 ? 0.230 3.610 28.245 1.00 60.09 100 VAL A C 1
ATOM 745 O O . VAL A 1 100 ? 0.985 3.427 27.295 1.00 60.09 100 VAL A O 1
ATOM 748 N N . THR A 1 101 ? 0.430 2.958 29.387 1.00 60.22 101 THR A N 1
ATOM 749 C CA . THR A 1 101 ? 1.513 2.000 29.622 1.00 60.22 101 THR A CA 1
ATOM 750 C C . THR A 1 101 ? 0.973 0.570 29.641 1.00 60.22 101 THR A C 1
ATOM 752 O O . THR A 1 101 ? -0.197 0.303 29.908 1.00 60.22 101 THR A O 1
ATOM 755 N N . GLY A 1 102 ? 1.822 -0.395 29.282 1.00 73.19 102 GLY A N 1
ATOM 756 C CA . GLY A 1 102 ? 1.459 -1.814 29.268 1.00 73.19 102 GLY A CA 1
ATOM 757 C C . GLY A 1 102 ? 0.979 -2.324 27.905 1.00 73.19 102 GLY A C 1
ATOM 758 O O . GLY A 1 102 ? 1.680 -2.197 26.901 1.00 73.19 102 GLY A O 1
ATOM 759 N N . LYS A 1 103 ? -0.179 -2.997 27.871 1.00 74.69 103 LYS A N 1
ATOM 760 C CA . LYS A 1 103 ? -0.645 -3.772 26.699 1.00 74.69 103 LYS A CA 1
ATOM 761 C C . LYS A 1 103 ? -1.065 -2.892 25.515 1.00 74.69 103 LYS A C 1
ATOM 763 O O . LYS A 1 103 ? -0.834 -3.274 24.372 1.00 74.69 103 LYS A O 1
ATOM 768 N N . MET A 1 104 ? -1.627 -1.711 25.777 1.00 74.88 104 MET A N 1
ATOM 769 C CA . MET A 1 104 ? -2.150 -0.823 24.733 1.00 74.88 104 MET A CA 1
ATOM 770 C C . MET A 1 104 ? -1.037 -0.171 23.901 1.00 74.88 104 MET A C 1
ATOM 772 O O . MET A 1 104 ? -1.120 -0.153 22.677 1.00 74.88 104 MET A O 1
ATOM 776 N N . PHE A 1 105 ? 0.057 0.253 24.543 1.00 78.69 105 PHE A N 1
ATOM 777 C CA . PHE A 1 105 ? 1.238 0.769 23.845 1.00 78.69 105 PHE A CA 1
ATOM 778 C C . PHE A 1 105 ? 1.887 -0.287 22.945 1.00 78.69 105 PHE A C 1
ATOM 780 O O . PHE A 1 105 ? 2.206 -0.010 21.794 1.00 78.69 105 PHE A O 1
ATOM 787 N N . LYS A 1 106 ? 2.010 -1.531 23.430 1.00 81.00 106 LYS A N 1
ATOM 788 C CA . LYS A 1 106 ? 2.520 -2.646 22.615 1.00 81.00 106 LYS A CA 1
ATOM 789 C C . LYS A 1 106 ? 1.638 -2.909 21.392 1.00 81.00 106 LYS A C 1
ATOM 791 O 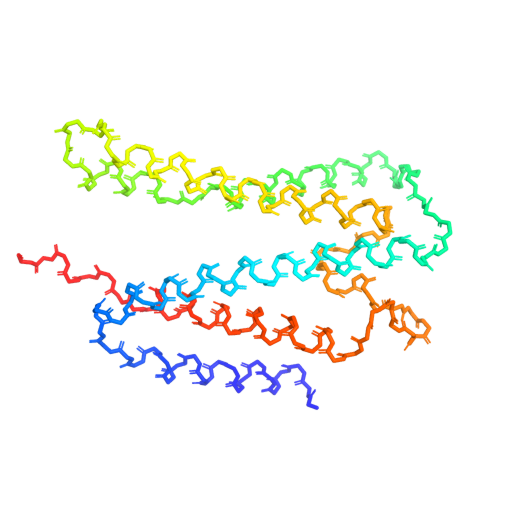O . LYS A 1 106 ? 2.171 -3.145 20.313 1.00 81.00 106 LYS A O 1
ATOM 796 N N . GLY A 1 107 ? 0.314 -2.836 21.551 1.00 83.12 107 GLY A N 1
ATOM 797 C CA . GLY A 1 107 ? -0.632 -2.942 20.438 1.00 83.12 107 GLY A CA 1
ATOM 798 C C . GLY A 1 107 ? -0.460 -1.819 19.413 1.00 83.12 107 GLY A C 1
ATOM 799 O O . GLY A 1 107 ? -0.431 -2.086 18.214 1.00 83.12 107 GLY A O 1
ATOM 800 N N . LEU A 1 108 ? -0.263 -0.583 19.879 1.00 81.94 108 LEU A N 1
ATOM 801 C CA . LEU A 1 108 ? 0.002 0.564 19.011 1.00 81.94 108 LEU A CA 1
ATOM 802 C C . LEU A 1 108 ? 1.320 0.400 18.241 1.00 81.94 108 LEU A C 1
ATOM 804 O O . LEU A 1 108 ? 1.335 0.538 17.020 1.00 81.94 108 LEU A O 1
ATOM 808 N N . CYS A 1 109 ? 2.409 0.034 18.923 1.00 84.31 109 CYS A N 1
ATOM 809 C CA . CYS A 1 109 ? 3.693 -0.244 18.277 1.00 84.31 109 CYS A CA 1
ATOM 810 C C . CYS A 1 109 ? 3.586 -1.372 17.245 1.00 84.31 109 CYS A C 1
ATOM 812 O O . CYS A 1 109 ? 4.124 -1.239 16.149 1.00 84.31 109 CYS A O 1
ATOM 814 N N . LEU A 1 110 ? 2.876 -2.459 17.567 1.00 88.69 110 LEU A N 1
ATOM 815 C CA . LEU A 1 110 ? 2.648 -3.561 16.633 1.00 88.69 110 LEU A CA 1
ATOM 816 C C . LEU A 1 110 ? 1.869 -3.093 15.398 1.00 88.69 110 LEU A C 1
ATOM 818 O O . LEU A 1 110 ? 2.248 -3.435 14.283 1.00 88.69 110 LEU A O 1
ATOM 822 N N . CYS A 1 111 ? 0.824 -2.285 15.582 1.00 85.88 111 CYS A N 1
ATOM 823 C CA . CYS A 1 111 ? 0.045 -1.719 14.482 1.00 85.88 111 CYS A CA 1
ATOM 824 C C . CYS A 1 111 ? 0.936 -0.907 13.530 1.00 85.88 111 CYS A C 1
ATOM 826 O O . CYS A 1 111 ? 0.977 -1.187 12.332 1.00 85.88 111 CYS A O 1
ATOM 828 N N . TYR A 1 112 ? 1.728 0.028 14.064 1.00 86.06 112 TYR A N 1
ATOM 829 C CA . TYR A 1 112 ? 2.658 0.814 13.250 1.00 86.06 112 TYR A CA 1
ATOM 830 C C . TYR A 1 112 ? 3.734 -0.046 12.583 1.00 86.06 112 TYR A C 1
ATOM 832 O O . TYR A 1 112 ? 4.059 0.192 11.422 1.00 86.06 112 TYR A O 1
ATOM 840 N N . ALA A 1 113 ? 4.249 -1.072 13.264 1.00 90.19 113 ALA A N 1
ATOM 841 C CA . ALA A 1 113 ? 5.202 -2.002 12.669 1.00 90.19 113 ALA A CA 1
ATOM 842 C C . ALA A 1 113 ? 4.591 -2.760 11.478 1.00 90.19 113 ALA A C 1
ATOM 844 O O . ALA A 1 113 ? 5.227 -2.863 10.429 1.00 90.19 113 ALA A O 1
ATOM 845 N N . VAL A 1 114 ? 3.348 -3.240 11.596 1.00 91.00 114 VAL A N 1
ATOM 846 C CA . VAL A 1 114 ? 2.627 -3.904 10.496 1.00 91.00 114 VAL A CA 1
ATOM 847 C C . VAL A 1 114 ? 2.397 -2.941 9.329 1.00 91.00 114 VAL A C 1
ATOM 849 O O . VAL A 1 114 ? 2.640 -3.310 8.181 1.00 91.00 114 VAL A O 1
ATOM 852 N N . VAL A 1 115 ? 1.995 -1.695 9.598 1.00 88.62 115 VAL A N 1
ATOM 853 C CA . VAL A 1 115 ? 1.811 -0.674 8.551 1.00 88.62 115 VAL A CA 1
ATOM 854 C C . VAL A 1 115 ? 3.122 -0.416 7.810 1.00 88.62 115 VAL A C 1
ATOM 856 O O . VAL A 1 115 ? 3.173 -0.553 6.589 1.00 88.62 115 VAL A O 1
ATOM 859 N N . VAL A 1 116 ? 4.198 -0.112 8.539 1.00 90.19 116 VAL A N 1
ATOM 860 C CA . VAL A 1 116 ? 5.515 0.173 7.953 1.00 90.19 116 VAL A CA 1
ATOM 861 C C . VAL A 1 116 ? 6.002 -1.022 7.133 1.00 90.19 116 VAL A C 1
ATOM 863 O O . VAL A 1 116 ? 6.332 -0.868 5.961 1.00 90.19 116 VAL A O 1
ATOM 866 N N . THR A 1 117 ? 5.993 -2.228 7.700 1.00 92.44 117 THR A N 1
ATOM 867 C CA . THR A 1 117 ? 6.458 -3.433 6.990 1.00 92.44 117 THR A CA 1
ATOM 868 C C . THR A 1 117 ? 5.656 -3.711 5.720 1.00 92.44 117 THR A C 1
ATOM 870 O O . THR A 1 117 ? 6.250 -4.029 4.692 1.00 92.44 117 THR A O 1
ATOM 873 N N . THR A 1 118 ? 4.337 -3.518 5.749 1.00 92.38 118 THR A N 1
ATOM 874 C CA . THR A 1 118 ? 3.470 -3.720 4.578 1.00 92.38 118 THR A CA 1
ATOM 875 C C . THR A 1 118 ? 3.772 -2.706 3.475 1.00 92.38 118 THR A C 1
ATOM 877 O O . THR A 1 118 ? 4.002 -3.091 2.328 1.00 92.38 118 THR A O 1
ATOM 880 N N . PHE A 1 119 ? 3.840 -1.414 3.814 1.00 90.31 119 PHE A N 1
ATOM 881 C CA . PHE A 1 119 ? 4.115 -0.351 2.842 1.00 90.31 119 PHE A CA 1
ATOM 882 C C . PHE A 1 119 ? 5.503 -0.495 2.220 1.00 90.31 119 PHE A C 1
ATOM 884 O O . PHE A 1 119 ? 5.638 -0.447 0.997 1.00 90.31 119 PHE A O 1
ATOM 891 N N . PHE A 1 120 ? 6.530 -0.718 3.042 1.00 91.50 120 PHE A N 1
ATOM 892 C CA . PHE A 1 120 ? 7.890 -0.904 2.543 1.00 91.50 120 PHE A CA 1
ATOM 893 C C . PHE A 1 120 ? 8.025 -2.182 1.713 1.00 91.50 120 PHE A C 1
ATOM 895 O O . PHE A 1 120 ? 8.707 -2.155 0.694 1.00 91.50 120 PHE A O 1
ATOM 902 N N . SER A 1 121 ? 7.352 -3.278 2.081 1.00 93.75 121 SER A N 1
ATOM 903 C CA . SER A 1 121 ? 7.373 -4.514 1.289 1.00 93.75 121 SER A CA 1
ATOM 904 C C . SER A 1 121 ? 6.836 -4.290 -0.128 1.00 93.75 121 SER A C 1
ATOM 906 O O . SER A 1 121 ? 7.504 -4.650 -1.102 1.00 93.75 121 SER A O 1
ATOM 908 N N . VAL A 1 122 ? 5.681 -3.631 -0.264 1.00 92.75 122 VAL A N 1
ATOM 909 C CA . VAL A 1 122 ? 5.083 -3.320 -1.573 1.00 92.75 122 VAL A CA 1
ATOM 910 C C . VAL A 1 122 ? 5.932 -2.307 -2.346 1.00 92.75 122 VAL A C 1
ATOM 912 O O . VAL A 1 122 ? 6.195 -2.510 -3.528 1.00 92.75 122 VAL A O 1
ATOM 915 N N . ALA A 1 123 ? 6.413 -1.247 -1.690 1.00 90.88 123 ALA A N 1
ATOM 916 C CA . ALA A 1 123 ? 7.217 -0.213 -2.340 1.00 90.88 123 ALA A CA 1
ATOM 917 C C . ALA A 1 123 ? 8.562 -0.752 -2.856 1.00 90.88 123 ALA A C 1
ATOM 919 O O . ALA A 1 123 ? 8.927 -0.497 -4.003 1.00 90.88 123 ALA A O 1
ATOM 920 N N . ILE A 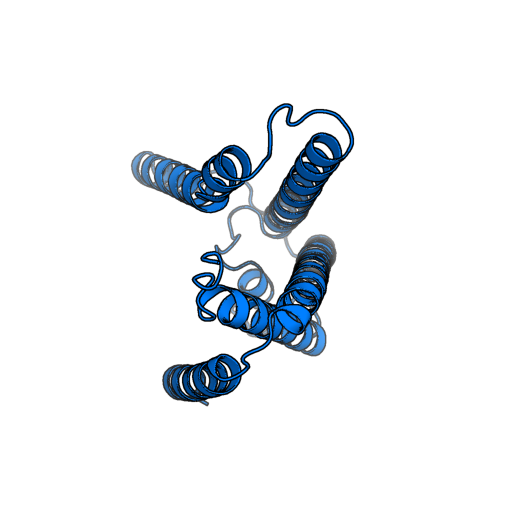1 124 ? 9.283 -1.527 -2.037 1.00 92.19 124 ILE A N 1
ATOM 921 C CA . ILE A 1 124 ? 10.578 -2.110 -2.413 1.00 92.19 124 ILE A CA 1
ATOM 922 C C . ILE A 1 124 ? 10.388 -3.127 -3.536 1.00 92.19 124 ILE A C 1
ATOM 924 O O . ILE A 1 124 ? 11.102 -3.058 -4.531 1.00 92.19 124 ILE A O 1
ATOM 928 N N . SER A 1 125 ? 9.431 -4.052 -3.405 1.00 92.62 125 SER A N 1
ATOM 929 C CA . SER A 1 125 ? 9.196 -5.076 -4.434 1.00 92.62 125 SER A CA 1
ATOM 930 C C . SER A 1 125 ? 8.713 -4.474 -5.755 1.00 92.62 125 SER A C 1
ATOM 932 O O . SER A 1 125 ? 9.213 -4.866 -6.807 1.00 92.62 125 SER A O 1
ATOM 934 N N . GLY A 1 126 ? 7.813 -3.488 -5.715 1.00 90.38 126 GLY A N 1
ATOM 935 C CA . GLY A 1 126 ? 7.329 -2.778 -6.898 1.00 90.38 126 GLY A CA 1
ATOM 936 C C . GLY A 1 126 ? 8.434 -1.983 -7.592 1.00 90.38 126 GLY A C 1
ATOM 937 O O . GLY A 1 126 ? 8.668 -2.162 -8.786 1.00 90.38 126 GLY A O 1
ATOM 938 N N . TYR A 1 127 ? 9.181 -1.159 -6.850 1.00 89.81 127 TYR A N 1
ATOM 939 C CA . TYR A 1 127 ? 10.281 -0.388 -7.438 1.00 89.81 127 TYR A CA 1
ATOM 940 C C . TYR A 1 127 ? 11.411 -1.294 -7.943 1.00 89.81 127 TYR A C 1
ATOM 942 O O . TYR A 1 127 ? 11.985 -1.039 -8.995 1.00 89.81 127 TYR A O 1
ATOM 950 N N . TRP A 1 128 ? 11.709 -2.392 -7.248 1.00 90.00 128 TRP A N 1
ATOM 951 C CA . TRP A 1 128 ? 12.674 -3.383 -7.726 1.00 90.00 128 TRP A CA 1
ATOM 952 C C . TRP A 1 128 ? 12.205 -4.107 -8.996 1.00 90.00 128 TRP A C 1
ATOM 954 O O . TRP A 1 128 ? 13.035 -4.496 -9.815 1.00 90.00 128 TRP A O 1
ATOM 964 N N . ALA A 1 129 ? 10.902 -4.314 -9.177 1.00 88.69 129 ALA A N 1
ATOM 965 C CA . ALA A 1 129 ? 10.357 -4.994 -10.350 1.00 88.69 129 ALA A CA 1
ATOM 966 C C . ALA A 1 129 ? 10.283 -4.084 -11.585 1.00 88.69 129 ALA A C 1
ATOM 968 O O . ALA A 1 129 ? 10.658 -4.510 -12.677 1.00 88.69 129 ALA A O 1
ATOM 969 N N . PHE A 1 130 ? 9.840 -2.837 -11.408 1.00 86.62 130 PHE A N 1
ATOM 970 C CA . PHE A 1 130 ? 9.516 -1.916 -12.508 1.00 86.62 130 PHE A CA 1
ATOM 971 C C . PHE A 1 130 ? 10.523 -0.772 -12.683 1.00 86.62 130 PHE A C 1
ATOM 973 O O . PHE A 1 130 ? 10.536 -0.104 -13.721 1.00 86.62 130 PHE A O 1
ATOM 980 N N . GLY A 1 131 ? 11.389 -0.552 -11.692 1.00 86.56 131 GLY A N 1
ATOM 981 C CA . GLY A 1 131 ? 12.376 0.518 -11.687 1.00 86.56 131 GLY A CA 1
ATOM 982 C C . GLY A 1 131 ? 11.724 1.875 -11.909 1.00 86.56 131 GLY A C 1
ATOM 983 O O . GLY A 1 131 ? 10.692 2.211 -11.330 1.00 86.56 131 GLY A O 1
ATOM 984 N N . ASN A 1 132 ? 12.311 2.641 -12.814 1.00 84.50 132 ASN A N 1
ATOM 985 C CA . ASN A 1 132 ? 11.868 3.985 -13.125 1.00 84.50 132 ASN A CA 1
ATOM 986 C C . ASN A 1 132 ? 10.512 4.069 -13.859 1.00 84.50 132 ASN A C 1
ATOM 988 O O . ASN A 1 132 ? 9.930 5.145 -13.975 1.00 84.50 132 ASN A O 1
ATOM 992 N N . ARG A 1 133 ? 9.986 2.945 -14.359 1.00 82.94 133 ARG A N 1
ATOM 993 C CA . ARG A 1 133 ? 8.663 2.899 -15.006 1.00 82.94 133 ARG A CA 1
ATOM 994 C C . ARG A 1 133 ? 7.525 2.660 -14.013 1.00 82.94 133 ARG A C 1
ATOM 996 O O . ARG A 1 133 ? 6.374 2.565 -14.437 1.00 82.94 133 ARG A O 1
ATOM 1003 N N . ALA A 1 134 ? 7.841 2.563 -12.718 1.00 86.12 134 ALA A N 1
ATOM 1004 C CA . ALA A 1 134 ? 6.865 2.331 -11.667 1.00 86.12 134 ALA A CA 1
ATOM 1005 C C . ALA A 1 134 ? 5.773 3.419 -11.658 1.00 86.12 134 ALA A C 1
ATOM 1007 O O . ALA A 1 134 ? 6.028 4.592 -11.394 1.00 86.12 134 ALA A O 1
ATOM 1008 N N . GLN A 1 135 ? 4.542 3.006 -11.931 1.00 86.00 135 GLN A N 1
ATOM 1009 C CA . GLN A 1 135 ? 3.330 3.810 -11.881 1.00 86.00 135 GLN A CA 1
ATOM 1010 C C . GLN A 1 135 ? 2.864 4.006 -10.435 1.00 86.00 135 GLN A C 1
ATOM 1012 O O . GLN A 1 135 ? 3.037 3.126 -9.587 1.00 86.00 135 GLN A O 1
ATOM 1017 N N . GLY A 1 136 ? 2.185 5.129 -10.172 1.00 82.31 136 GLY A N 1
ATOM 1018 C CA . GLY A 1 136 ? 1.646 5.456 -8.845 1.00 82.31 136 GLY A CA 1
ATOM 1019 C C . GLY A 1 136 ? 0.573 4.482 -8.340 1.00 82.31 136 GLY A C 1
ATOM 1020 O O . GLY A 1 136 ? 0.394 4.333 -7.133 1.00 82.31 136 GLY A O 1
ATOM 1021 N N . TYR A 1 137 ? -0.112 3.776 -9.245 1.00 85.88 137 TYR A N 1
ATOM 1022 C CA . TYR A 1 137 ? -1.005 2.671 -8.905 1.00 85.88 137 TYR A CA 1
ATOM 1023 C C . TYR A 1 137 ? -0.312 1.337 -9.185 1.00 85.88 137 TYR A C 1
ATOM 1025 O O . TYR A 1 137 ? -0.037 1.007 -10.335 1.00 85.88 137 TYR A O 1
ATOM 1033 N N . VAL A 1 138 ? -0.048 0.554 -8.132 1.00 85.31 138 VAL A N 1
ATOM 1034 C CA . VAL A 1 138 ? 0.780 -0.661 -8.232 1.00 85.31 138 VAL A CA 1
ATOM 1035 C C . VAL A 1 138 ? 0.235 -1.650 -9.261 1.00 85.31 138 VAL A C 1
ATOM 1037 O O . VAL A 1 138 ? 1.020 -2.181 -10.039 1.00 85.31 138 VAL A O 1
ATOM 1040 N N . LEU A 1 139 ? -1.086 -1.855 -9.327 1.00 85.38 139 LEU A N 1
ATOM 1041 C CA . LEU A 1 139 ? -1.663 -2.831 -10.255 1.00 85.38 139 LEU A CA 1
ATOM 1042 C C . LEU A 1 139 ? -1.537 -2.411 -11.727 1.00 85.38 139 LEU A C 1
ATOM 1044 O O . LEU A 1 139 ? -1.420 -3.288 -12.575 1.00 85.38 139 LEU A O 1
ATOM 1048 N N . ALA A 1 140 ? -1.478 -1.106 -12.026 1.00 85.88 140 ALA A N 1
ATOM 1049 C CA . ALA A 1 140 ? -1.251 -0.627 -13.393 1.00 85.88 140 ALA A CA 1
ATOM 1050 C C . ALA A 1 140 ? 0.134 -1.012 -13.928 1.00 85.88 140 ALA A C 1
ATOM 1052 O O . ALA A 1 140 ? 0.327 -1.056 -15.133 1.00 85.88 140 ALA A O 1
ATOM 1053 N N . ASN A 1 141 ? 1.093 -1.336 -13.055 1.00 85.06 141 ASN A N 1
ATOM 1054 C CA . ASN A 1 141 ? 2.411 -1.792 -13.492 1.00 85.06 141 ASN A CA 1
ATOM 1055 C C . ASN A 1 141 ? 2.395 -3.185 -14.138 1.00 85.06 141 ASN A C 1
ATOM 1057 O O . ASN A 1 141 ? 3.355 -3.557 -14.808 1.00 85.06 141 ASN A O 1
ATOM 1061 N N . PHE A 1 142 ? 1.344 -3.981 -13.916 1.00 84.56 142 PHE A N 1
ATOM 1062 C CA . PHE A 1 142 ? 1.246 -5.335 -14.468 1.00 84.56 142 PHE A CA 1
ATOM 1063 C C . PHE A 1 142 ? 0.635 -5.384 -15.871 1.00 84.56 142 PHE A C 1
ATOM 1065 O O . PHE A 1 142 ? 0.763 -6.415 -16.540 1.00 84.56 142 PHE A O 1
ATOM 1072 N N . ASP A 1 143 ? -0.004 -4.295 -16.300 1.00 82.31 143 ASP A N 1
ATOM 1073 C CA . ASP A 1 143 ? -0.535 -4.124 -17.648 1.00 82.31 143 ASP A CA 1
ATOM 1074 C C . ASP A 1 143 ? 0.545 -3.481 -18.529 1.00 82.31 143 ASP A C 1
ATOM 1076 O O . ASP A 1 143 ? 0.982 -2.358 -18.281 1.00 82.31 143 ASP A O 1
ATOM 1080 N N . LEU A 1 144 ? 1.008 -4.206 -19.552 1.00 72.88 144 LEU A N 1
ATOM 1081 C CA . LEU A 1 144 ? 1.941 -3.662 -20.541 1.00 72.88 144 LEU A CA 1
ATOM 1082 C C . LEU A 1 144 ? 1.174 -2.933 -21.650 1.00 72.88 144 LEU A C 1
ATOM 1084 O O . LEU A 1 144 ? 0.054 -3.313 -21.997 1.00 72.88 144 LEU A O 1
ATOM 1088 N N . GLU A 1 145 ? 1.818 -1.937 -22.261 1.00 63.81 145 GLU A N 1
ATOM 1089 C CA . GLU A 1 145 ? 1.263 -1.155 -23.379 1.00 63.81 145 GLU A CA 1
ATOM 1090 C C . GLU A 1 145 ? 0.896 -2.029 -24.597 1.00 63.81 145 GLU A C 1
ATOM 1092 O O . GLU A 1 145 ? -0.052 -1.715 -25.312 1.00 63.81 145 GLU A O 1
ATOM 1097 N N . ASP A 1 146 ? 1.556 -3.181 -24.768 1.00 61.56 146 ASP A N 1
ATOM 1098 C CA . ASP A 1 146 ? 1.287 -4.153 -25.841 1.00 61.56 146 ASP A CA 1
ATOM 1099 C C . ASP A 1 146 ? 0.057 -5.055 -25.575 1.00 61.56 146 ASP A C 1
ATOM 1101 O O . ASP A 1 146 ? -0.248 -5.964 -26.351 1.00 61.56 146 ASP A O 1
ATOM 1105 N N . GLY A 1 147 ? -0.659 -4.853 -24.461 1.00 64.25 147 GLY A N 1
ATOM 1106 C CA . GLY A 1 147 ? -1.844 -5.637 -24.083 1.00 64.25 147 GLY A CA 1
ATOM 1107 C C . GLY A 1 147 ? -1.542 -7.005 -23.453 1.00 64.25 147 GLY A C 1
ATOM 1108 O O . GLY A 1 147 ? -2.464 -7.763 -23.127 1.00 64.25 147 GLY A O 1
ATOM 1109 N N . THR A 1 148 ? -0.263 -7.334 -23.254 1.00 69.62 148 THR A N 1
ATOM 1110 C CA . THR A 1 148 ? 0.181 -8.519 -22.508 1.00 69.62 148 THR A CA 1
ATOM 1111 C C . THR A 1 148 ? 0.269 -8.219 -21.013 1.00 69.62 148 THR A C 1
ATOM 1113 O O . THR A 1 148 ? 0.832 -7.210 -20.606 1.00 69.62 148 THR A O 1
ATOM 1116 N N . THR A 1 149 ? -0.247 -9.108 -20.170 1.00 76.88 149 THR A N 1
ATOM 1117 C CA . THR A 1 149 ? -0.181 -8.958 -18.710 1.00 76.88 149 THR A CA 1
ATOM 1118 C C . THR A 1 149 ? 0.993 -9.751 -18.144 1.00 76.88 149 THR A C 1
ATOM 1120 O O . THR A 1 149 ? 1.108 -10.946 -18.422 1.00 76.88 149 THR A O 1
ATOM 1123 N N . LEU A 1 150 ? 1.830 -9.124 -17.309 1.00 81.38 150 LEU A N 1
ATOM 1124 C CA . LEU A 1 150 ? 2.979 -9.780 -16.650 1.00 81.38 150 LEU A CA 1
ATOM 1125 C C . LEU A 1 150 ? 2.561 -10.843 -15.620 1.00 81.38 150 LEU A C 1
ATOM 1127 O O . LEU A 1 150 ? 3.370 -11.654 -15.176 1.00 81.38 150 LEU A O 1
ATOM 1131 N N . VAL A 1 151 ? 1.293 -10.813 -15.219 1.00 83.19 151 VAL A N 1
ATOM 1132 C CA . VAL A 1 151 ? 0.688 -11.685 -14.215 1.00 83.19 151 VAL A CA 1
ATOM 1133 C C . VAL A 1 151 ? -0.652 -12.189 -14.772 1.00 83.19 151 VAL A C 1
ATOM 1135 O O . VAL A 1 151 ? -1.269 -11.488 -15.578 1.00 83.19 151 VAL A O 1
ATOM 1138 N N . PRO A 1 152 ? -1.142 -13.386 -14.397 1.00 85.94 152 PRO A N 1
ATOM 1139 C CA . PRO A 1 152 ? -2.413 -13.890 -14.911 1.00 85.94 152 PRO A CA 1
ATOM 1140 C C . PRO A 1 152 ? -3.588 -12.925 -14.685 1.00 85.94 152 PRO A C 1
ATOM 1142 O O . PRO A 1 152 ? -3.764 -12.388 -13.593 1.00 85.94 152 PRO A O 1
ATOM 1145 N N . LYS A 1 153 ? -4.464 -12.768 -15.687 1.00 86.62 153 LYS A N 1
ATOM 1146 C CA . LYS A 1 153 ? -5.627 -11.856 -15.614 1.00 86.62 153 LYS A CA 1
ATOM 1147 C C . LYS A 1 153 ? -6.546 -12.130 -14.419 1.00 86.62 153 LYS A C 1
ATOM 1149 O O . LYS A 1 153 ? -7.068 -11.196 -13.818 1.00 86.62 153 LYS A O 1
ATOM 1154 N N . TRP A 1 154 ? -6.718 -13.400 -14.040 1.00 87.81 154 TRP A N 1
ATOM 1155 C CA . TRP A 1 154 ? -7.518 -13.774 -12.868 1.00 87.81 154 TRP A CA 1
ATOM 1156 C C . TRP A 1 154 ? -6.921 -13.224 -11.564 1.00 87.81 154 TRP A C 1
ATOM 1158 O O . TRP A 1 154 ? -7.666 -12.846 -10.665 1.00 87.81 154 TRP A O 1
ATOM 1168 N N . PHE A 1 155 ? -5.591 -13.135 -11.472 1.00 89.75 155 PHE A N 1
ATOM 1169 C CA . PHE A 1 155 ? -4.891 -12.628 -10.296 1.00 89.75 155 PHE A CA 1
ATOM 1170 C C . PHE A 1 155 ? -5.071 -11.115 -10.160 1.00 89.75 155 PHE A C 1
ATOM 1172 O O . PHE A 1 155 ? -5.337 -10.616 -9.065 1.00 89.75 155 PHE A O 1
ATOM 1179 N N . LEU A 1 156 ? -4.997 -10.385 -11.278 1.00 89.06 156 LEU A N 1
ATOM 1180 C CA . LEU A 1 156 ? -5.290 -8.949 -11.314 1.00 89.06 156 LEU A CA 1
ATOM 1181 C C . LEU A 1 156 ? -6.750 -8.668 -10.953 1.00 89.06 156 LEU A C 1
ATOM 1183 O O . LEU A 1 156 ? -7.018 -7.804 -10.116 1.00 89.06 156 LEU A O 1
ATOM 1187 N N . ALA A 1 157 ? -7.685 -9.442 -11.510 1.00 90.00 157 ALA A N 1
ATOM 1188 C CA . ALA A 1 157 ? -9.102 -9.332 -11.176 1.00 90.00 157 ALA A CA 1
ATOM 1189 C C . ALA A 1 157 ? -9.351 -9.602 -9.683 1.00 90.00 157 ALA A C 1
ATOM 1191 O O . ALA A 1 157 ? -9.994 -8.797 -9.013 1.00 90.00 157 ALA A O 1
ATOM 1192 N N . MET A 1 158 ? -8.782 -10.680 -9.136 1.00 93.50 158 MET A N 1
ATOM 1193 C CA . MET A 1 158 ? -8.887 -11.013 -7.713 1.00 93.50 158 MET A CA 1
ATOM 1194 C C . MET A 1 158 ? -8.322 -9.897 -6.827 1.00 93.50 158 MET A C 1
ATOM 1196 O O . MET A 1 158 ? -8.990 -9.459 -5.894 1.00 93.50 158 MET A O 1
ATOM 1200 N N . THR A 1 159 ? -7.119 -9.403 -7.128 1.00 92.31 159 THR A N 1
ATOM 1201 C CA . THR A 1 159 ? -6.464 -8.355 -6.327 1.00 92.31 159 THR A CA 1
ATOM 1202 C C . THR A 1 159 ? -7.265 -7.054 -6.367 1.00 92.31 159 THR A C 1
ATOM 1204 O O . THR A 1 159 ? -7.470 -6.426 -5.332 1.00 92.31 159 THR A O 1
ATOM 1207 N N . THR A 1 160 ? -7.807 -6.698 -7.534 1.00 91.75 160 THR A N 1
ATOM 1208 C CA . THR A 1 160 ? -8.693 -5.535 -7.692 1.00 91.75 160 THR A CA 1
ATOM 1209 C C . THR A 1 160 ? -9.967 -5.692 -6.865 1.00 91.75 160 THR A C 1
ATOM 1211 O O . THR A 1 160 ? -10.362 -4.761 -6.165 1.00 91.75 160 THR A O 1
ATOM 1214 N N . LEU A 1 161 ? -10.591 -6.874 -6.878 1.00 92.62 161 LEU A N 1
ATOM 1215 C CA . LEU A 1 161 ? -11.770 -7.158 -6.055 1.00 92.62 161 LEU A CA 1
ATOM 1216 C C . LEU A 1 161 ? -11.460 -7.049 -4.558 1.00 92.62 161 LEU A C 1
ATOM 1218 O O . LEU A 1 161 ? -12.250 -6.455 -3.827 1.00 92.62 161 LEU A O 1
ATOM 1222 N N . LEU A 1 162 ? -10.307 -7.550 -4.101 1.00 93.81 162 LEU A N 1
ATOM 1223 C CA . LEU A 1 162 ? -9.866 -7.386 -2.711 1.00 93.81 162 LEU A CA 1
ATOM 1224 C C . LEU A 1 162 ? -9.718 -5.906 -2.343 1.00 93.81 162 LEU A C 1
ATOM 1226 O O . LEU A 1 162 ? -10.185 -5.498 -1.282 1.00 93.81 162 LEU A O 1
ATOM 1230 N N . THR A 1 163 ? -9.124 -5.092 -3.221 1.00 92.06 163 THR A N 1
ATOM 1231 C CA . THR A 1 163 ? -8.998 -3.643 -3.010 1.00 92.06 163 THR A CA 1
ATOM 1232 C C . THR A 1 163 ? -10.361 -2.947 -2.967 1.00 92.06 163 THR A C 1
ATOM 1234 O O . THR A 1 163 ? -10.578 -2.099 -2.104 1.00 92.06 163 THR A O 1
ATOM 1237 N N . LEU A 1 164 ? -11.302 -3.315 -3.842 1.00 92.31 164 LEU A N 1
ATOM 1238 C CA . LEU A 1 164 ? -12.652 -2.739 -3.854 1.00 92.31 164 LEU A CA 1
ATOM 1239 C C . LEU A 1 164 ? -13.454 -3.115 -2.606 1.00 92.31 164 LEU A C 1
ATOM 1241 O O . LEU A 1 164 ? -14.075 -2.247 -1.992 1.00 92.31 164 LEU A O 1
ATOM 1245 N N . LEU A 1 165 ? -13.409 -4.386 -2.200 1.00 91.56 165 LEU A N 1
ATOM 1246 C CA . LEU A 1 165 ? -14.031 -4.854 -0.959 1.00 91.56 165 LEU A CA 1
ATOM 1247 C C . LEU A 1 165 ? -13.421 -4.155 0.254 1.00 91.56 165 LEU A C 1
ATOM 1249 O O . LEU A 1 165 ? -14.142 -3.755 1.168 1.00 91.56 165 LEU A O 1
ATOM 1253 N N . GLN A 1 166 ? -12.102 -3.964 0.238 1.00 93.19 166 GLN A N 1
ATOM 1254 C CA . GLN A 1 166 ? -11.406 -3.260 1.298 1.00 93.19 166 GLN A CA 1
ATOM 1255 C C . GLN A 1 166 ? -11.841 -1.796 1.400 1.00 93.19 166 GLN A C 1
ATOM 1257 O O . GLN A 1 166 ? -12.137 -1.293 2.486 1.00 93.19 166 GLN A O 1
ATOM 1262 N N . LEU A 1 167 ? -11.921 -1.115 0.258 1.00 90.75 167 LEU A N 1
ATOM 1263 C CA . LEU A 1 167 ? -12.364 0.271 0.179 1.00 90.75 167 LEU A CA 1
ATOM 1264 C C . LEU A 1 167 ? -13.823 0.418 0.630 1.00 90.75 167 LEU A C 1
ATOM 1266 O O . LEU A 1 167 ? -14.143 1.362 1.350 1.00 90.75 167 LEU A O 1
ATOM 1270 N N . ALA A 1 168 ? -14.678 -0.550 0.289 1.00 89.50 168 ALA A N 1
ATOM 1271 C CA . ALA A 1 168 ? -16.048 -0.612 0.783 1.00 89.50 168 ALA A CA 1
ATOM 1272 C C . ALA A 1 168 ? -16.107 -0.759 2.311 1.00 89.50 168 ALA A C 1
ATOM 1274 O O . ALA A 1 168 ? -16.790 0.016 2.981 1.00 89.50 168 ALA A O 1
ATOM 1275 N N . ALA A 1 169 ? -15.343 -1.696 2.878 1.00 88.12 169 ALA A N 1
ATOM 1276 C CA . ALA A 1 169 ? -15.305 -1.929 4.320 1.00 88.12 169 ALA A CA 1
ATOM 1277 C C . ALA A 1 169 ? -14.825 -0.690 5.101 1.00 88.12 169 ALA A C 1
ATOM 1279 O O . ALA A 1 169 ? -15.438 -0.316 6.101 1.00 88.12 169 ALA A O 1
ATOM 1280 N N . VAL A 1 170 ? -13.771 -0.013 4.628 1.00 86.81 170 VAL A N 1
ATOM 1281 C CA . VAL A 1 170 ? -13.291 1.245 5.231 1.00 86.81 170 VAL A CA 1
ATOM 1282 C C . VAL A 1 170 ? -14.313 2.372 5.069 1.00 86.81 170 VAL A C 1
ATOM 1284 O O . VAL A 1 170 ? -14.533 3.131 6.015 1.00 86.81 170 VAL A O 1
ATOM 1287 N N . GLY A 1 171 ? -14.961 2.471 3.906 1.00 84.69 171 GLY A N 1
ATOM 1288 C CA . GLY A 1 171 ? -16.009 3.460 3.651 1.00 84.69 171 GLY A CA 1
ATOM 1289 C C . GLY A 1 171 ? -17.158 3.353 4.651 1.00 84.69 171 GLY A C 1
ATOM 1290 O O . GLY A 1 171 ? -17.534 4.357 5.249 1.00 84.69 171 GLY A O 1
ATOM 1291 N N . VAL A 1 172 ? -17.639 2.138 4.926 1.00 83.06 172 VAL A N 1
ATOM 1292 C CA . VAL A 1 172 ? -18.690 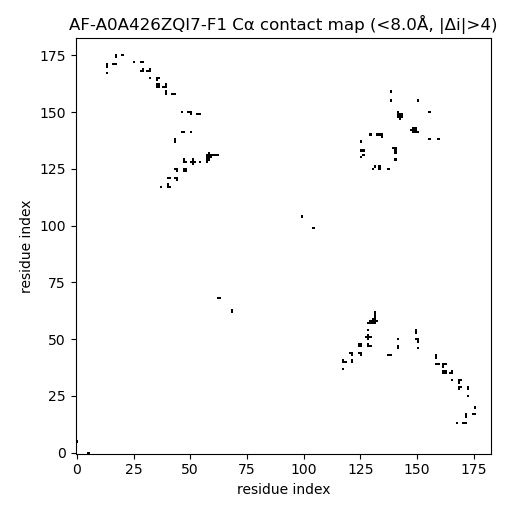1.900 5.933 1.00 83.06 172 VAL A CA 1
ATOM 1293 C C . VAL A 1 172 ? -18.276 2.389 7.318 1.00 83.06 172 VAL A C 1
ATOM 1295 O O . VAL A 1 172 ? -19.052 3.068 7.991 1.00 83.06 172 VAL A O 1
ATOM 1298 N N . VAL A 1 173 ? -17.041 2.094 7.733 1.00 80.25 173 VAL A N 1
ATOM 1299 C CA . VAL A 1 173 ? -16.521 2.524 9.040 1.00 80.25 173 VAL A CA 1
ATOM 1300 C C . VAL A 1 173 ? -16.437 4.048 9.141 1.00 80.25 173 VAL A C 1
ATOM 1302 O O . VAL A 1 173 ? -16.671 4.594 10.213 1.00 80.25 173 VAL A O 1
ATOM 1305 N N . ARG A 1 174 ? -16.124 4.745 8.042 1.00 77.69 174 ARG A N 1
ATOM 1306 C CA . ARG A 1 174 ? -16.008 6.213 8.021 1.00 77.69 174 ARG A CA 1
ATOM 1307 C C . ARG A 1 174 ? -17.345 6.939 7.900 1.00 77.69 174 ARG A C 1
ATOM 1309 O O . ARG A 1 174 ? -17.460 8.043 8.418 1.00 77.69 174 ARG A O 1
ATOM 1316 N N . ILE A 1 175 ? -18.322 6.353 7.210 1.00 75.25 175 ILE A N 1
ATOM 1317 C CA . ILE A 1 175 ? -19.649 6.957 7.012 1.00 75.25 175 ILE A CA 1
ATOM 1318 C C . ILE A 1 175 ? -20.538 6.752 8.244 1.00 75.25 175 ILE A C 1
ATOM 1320 O O . ILE A 1 175 ? -21.392 7.590 8.527 1.00 75.25 175 ILE A O 1
ATOM 1324 N N . THR A 1 176 ? -20.335 5.666 8.995 1.00 69.62 176 THR A N 1
ATOM 1325 C CA . THR A 1 176 ? -21.094 5.426 10.226 1.00 69.62 176 THR A CA 1
ATOM 1326 C C . THR A 1 176 ? -20.672 6.449 11.286 1.00 69.62 176 THR A C 1
ATOM 1328 O O . THR A 1 176 ? -19.504 6.453 11.682 1.00 69.62 176 THR A O 1
ATOM 1331 N N . PRO A 1 177 ? -21.575 7.322 11.767 1.00 58.28 177 PRO A N 1
ATOM 1332 C CA . PRO A 1 177 ? -21.212 8.345 12.735 1.00 58.28 177 PRO A CA 1
ATOM 1333 C C . PRO A 1 177 ? -20.749 7.690 14.040 1.00 58.28 177 PRO A C 1
ATOM 1335 O O . PRO A 1 177 ? -21.519 7.023 14.728 1.00 58.28 177 PRO A O 1
ATOM 1338 N N . THR A 1 178 ? -19.506 7.946 14.442 1.00 55.00 178 THR A N 1
ATOM 1339 C CA . THR A 1 178 ? -18.953 7.598 15.764 1.00 55.00 178 THR A CA 1
ATOM 1340 C C . THR A 1 178 ? -19.539 8.461 16.897 1.00 55.00 178 THR A C 1
ATOM 1342 O O . THR A 1 178 ? -18.970 8.554 17.977 1.00 55.00 178 THR A O 1
ATOM 1345 N N . GLY A 1 179 ? -20.695 9.096 16.677 1.00 48.50 179 GLY A N 1
ATOM 1346 C CA . GLY A 1 179 ? -21.317 10.079 17.568 1.00 48.50 179 GLY A CA 1
ATOM 1347 C C . GLY A 1 179 ? -22.122 9.514 18.742 1.00 48.50 179 GLY A C 1
ATOM 1348 O O . GLY A 1 179 ? -22.752 10.289 19.449 1.00 48.50 179 GLY A O 1
ATOM 1349 N N . SER A 1 180 ? -22.125 8.202 18.991 1.00 40.16 180 SER A N 1
ATOM 1350 C CA . SER A 1 180 ? -22.824 7.620 20.156 1.00 40.16 180 SER A CA 1
ATOM 1351 C C . SER A 1 180 ? -21.961 7.538 21.425 1.00 40.16 180 SER A C 1
ATOM 1353 O O . SER A 1 180 ? -22.314 6.815 22.348 1.00 40.16 180 SER A O 1
ATOM 1355 N N . PHE A 1 181 ? -20.850 8.283 21.505 1.00 43.84 181 PHE A N 1
ATOM 1356 C CA . PHE A 1 181 ? -20.029 8.428 22.723 1.00 43.84 181 PHE A CA 1
ATOM 1357 C C . PHE A 1 181 ? -20.506 9.560 23.653 1.00 43.84 181 PHE A C 1
ATOM 1359 O O . PHE A 1 181 ? -19.716 10.190 24.349 1.00 43.84 181 PHE A O 1
ATOM 1366 N N . HIS A 1 182 ? -21.815 9.797 23.693 1.00 36.91 182 HIS A N 1
ATOM 1367 C CA . HIS A 1 182 ? -22.472 10.502 24.787 1.00 36.91 182 HIS A CA 1
ATOM 1368 C C . HIS A 1 182 ? -23.670 9.665 25.232 1.00 36.91 182 HIS A C 1
ATOM 1370 O O . HIS A 1 182 ? -24.731 9.792 24.629 1.00 36.91 182 HIS A O 1
ATOM 1376 N N . VAL A 1 183 ? -23.464 8.778 26.214 1.00 37.00 183 VAL A N 1
ATOM 1377 C CA . VAL A 1 183 ? -24.083 8.792 27.560 1.00 37.00 183 VAL A CA 1
ATOM 1378 C C . VAL A 1 183 ? -23.170 8.002 28.495 1.00 37.00 183 VAL A C 1
ATOM 1380 O O . VAL A 1 183 ? -22.798 6.869 28.117 1.00 37.00 183 VAL A O 1
#

Radius of gyration: 19.79 Å; Cα contacts (8 Å, |Δi|>4): 106; chains: 1; bounding box: 46×35×58 Å

Secondary structure (DSSP, 8-state):
--HHHHHHHHHHHHHHHTT---HHHHHHHHHHHHHHHHHHHHHHHHHHHHHHHHS-PPP-S--S-HHHHHHHHHHHHHHHHHHH--THHHHHHHHSPSP--SHHHHHHHHHHHHHHHHHHHHHHHHHHHHGGG--SSGGGGGB-TTS-BSS-HHHHHHHHHHHHHHHHHHHHHHHS--TT---

Sequence (183 aa):
MQLHEFVIVFGVFMLILAQIPSFHSLRHINLVSLLLCLSYSACAAAGSIHAGTNAPQRDYSRPGNGQDRLFGALNAIAIIATTYGNGIIPEIQATAAPPVTGKMFKGLCLCYAVVVTTFFSVAISGYWAFGNRAQGYVLANFDLEDGTTLVPKWFLAMTTLLTLLQLAAVGVVRITPTGSFHV